Protein AF-0000000084585503 (afdb_homodimer)

Nearest PDB structures (foldseek):
  5wk0-assembly1_A-2  TM=8.336E-01  e=7.615E-06  Staphylococcus sp. HMSC055H04
  3cex-assembly1_A  TM=7.153E-01  e=1.889E-04  Enterococcus faecalis V583
  8fx9-assembly1_A-2  TM=7.129E-01  e=3.672E-04  Mycobacterium tuberculosis
  8f5v-assembly1_B  TM=7.335E-01  e=1.466E-03  Mycobacterium tuberculosis
  2qnl-assembly1_A-2  TM=7.647E-01  e=9.629E-03  Cytophaga hutchinsonii ATCC 33406

Sequence (312 aa):
MEKRQEILFSQMRTYRMELLQLAKSFTEEEADIIPQGFRNNLRWNLGHVFLDQYLWIQALTKEEAPIPNGFKNWFSYGTTPTDFTANTPAFTHLLSLLQAQPGQIFERYADHIDKEYPAIDMGMETIEQVLIRTIFHEGMHLQAILDIKKALSRKIMEKRQEILFSQMRTYRMELLQLAKSFTEEEADIIPQGFRNNLRWNLGHVFLDQYLWIQALTKEEAPIPNGFKNWFSYGTTPTDFTANTPAFTHLLSLLQAQPGQIFERYADHIDKEYPAIDMGMETIEQVLIRTIFHEGMHLQAILDIKKALSRKI

Secondary structure (DSSP, 8-state):
---HHHHHHHHHHHHHHHHHHHHTTS-TTGGG---TT-S--HHHHHHHHHHHHHHHHHHHH-PPP-PPTTHHHHHSTT--GGG--TTSPPHHHHHHHHHHHHHHHHHHHGGGTT------GGG--SHHHHHHHHHHHHHHHHHHHHHHHHHHHHT-/---HHHHHHHHHHHHHHHHHHHHTTS-TTGGG---TT-S--HHHHHHHHHHHHHHHHHHHH-PPP-PPTTHHHHHSTT--GGG--TTSPPHHHHHHHHHHHHHHHHHHHGGGTT------GGG--SHHHHHHHHHHHHHHHHHHHHHHHHHHHHT-

pLDDT: mean 95.67, std 7.48, range [41.56, 98.94]

Radius of gyration: 19.6 Å; Cα contacts (8 Å, |Δi|>4): 362; chains: 2; bounding box: 55×56×45 Å

Organism: NCBI:txid361277

Structure (mmCIF, N/CA/C/O backbone):
data_AF-0000000084585503-model_v1
#
loop_
_entity.id
_entity.type
_entity.pdbx_description
1 polymer 'DinB-like domain-containing protein'
#
loop_
_atom_site.group_PDB
_atom_site.id
_atom_site.type_symbol
_atom_site.label_atom_id
_atom_site.label_alt_id
_atom_site.label_comp_id
_atom_site.label_asym_id
_atom_site.label_entity_id
_atom_site.label_seq_id
_atom_site.pdbx_PDB_ins_code
_atom_site.Cartn_x
_atom_site.Cartn_y
_atom_site.Cartn_z
_atom_site.occupancy
_atom_site.B_iso_or_equiv
_atom_site.auth_seq_id
_atom_site.auth_comp_id
_atom_site.auth_asym_id
_atom_site.auth_atom_id
_atom_site.pdbx_PDB_model_num
ATOM 1 N N . MET A 1 1 ? -0.146 -16.562 -23.094 1 52.91 1 MET A N 1
ATOM 2 C CA . MET A 1 1 ? -0.626 -16.188 -21.766 1 52.91 1 MET A CA 1
ATOM 3 C C . MET A 1 1 ? 0.54 -15.938 -20.812 1 52.91 1 MET A C 1
ATOM 5 O O . MET A 1 1 ? 1.479 -16.734 -20.766 1 52.91 1 MET A O 1
ATOM 9 N N . GLU A 1 2 ? 0.565 -14.688 -20.281 1 66.5 2 GLU A N 1
ATOM 10 C CA . GLU A 1 2 ? 1.678 -14.414 -19.375 1 66.5 2 GLU A CA 1
ATOM 11 C C . GLU A 1 2 ? 1.666 -15.367 -18.188 1 66.5 2 GLU A C 1
ATOM 13 O O . GLU A 1 2 ? 0.6 -15.727 -17.688 1 66.5 2 GLU A O 1
ATOM 18 N N . LYS A 1 3 ? 2.885 -15.773 -17.969 1 79.94 3 LYS A N 1
ATOM 19 C CA . LYS A 1 3 ? 3.047 -16.625 -16.797 1 79.94 3 LYS A CA 1
ATOM 20 C C . LYS A 1 3 ? 2.764 -15.859 -15.508 1 79.94 3 LYS A C 1
ATOM 22 O O . LYS A 1 3 ? 2.891 -14.633 -15.469 1 79.94 3 LYS A O 1
ATOM 27 N N . ARG A 1 4 ? 2.211 -16.516 -14.609 1 79.56 4 ARG A N 1
ATOM 28 C CA . ARG A 1 4 ? 1.816 -15.961 -13.32 1 79.56 4 ARG A CA 1
ATOM 29 C C . ARG A 1 4 ? 2.889 -15.023 -12.781 1 79.56 4 ARG A C 1
ATOM 31 O O . ARG A 1 4 ? 2.578 -13.93 -12.297 1 79.56 4 ARG A O 1
ATOM 38 N N . GLN A 1 5 ? 4.16 -15.469 -12.883 1 85.88 5 GLN A N 1
ATOM 39 C CA . GLN A 1 5 ? 5.25 -14.633 -12.383 1 85.88 5 GLN A CA 1
ATOM 40 C C . GLN A 1 5 ? 5.383 -13.352 -13.195 1 85.88 5 GLN A C 1
ATOM 42 O O . GLN A 1 5 ? 5.68 -12.289 -12.648 1 85.88 5 GLN A O 1
ATOM 47 N N . GLU A 1 6 ? 5.105 -13.414 -14.43 1 92.5 6 GLU A N 1
ATOM 48 C CA . GLU A 1 6 ? 5.188 -12.234 -15.281 1 92.5 6 GLU A CA 1
ATOM 49 C C . GLU A 1 6 ? 4.105 -11.219 -14.914 1 92.5 6 GLU A C 1
ATOM 51 O O . GLU A 1 6 ? 4.34 -10.008 -14.953 1 92.5 6 GLU A O 1
ATOM 56 N N . ILE A 1 7 ? 2.988 -11.758 -14.539 1 93.06 7 ILE A N 1
ATOM 57 C CA . ILE A 1 7 ? 1.862 -10.898 -14.18 1 93.06 7 ILE A CA 1
ATOM 58 C C . ILE A 1 7 ? 2.18 -10.141 -12.898 1 93.06 7 ILE A C 1
ATOM 60 O O . ILE A 1 7 ? 2.018 -8.922 -12.836 1 93.06 7 ILE A O 1
ATOM 64 N N . LEU A 1 8 ? 2.67 -10.812 -11.891 1 95.62 8 LEU A N 1
ATOM 65 C CA . LEU A 1 8 ? 3.021 -10.172 -10.625 1 95.62 8 LEU A CA 1
ATOM 66 C C . LEU A 1 8 ? 4.121 -9.133 -10.828 1 95.62 8 LEU A C 1
ATOM 68 O O . LEU A 1 8 ? 4.043 -8.031 -10.289 1 95.62 8 LEU A O 1
ATOM 72 N N . PHE A 1 9 ? 5.07 -9.5 -11.625 1 96.88 9 PHE A N 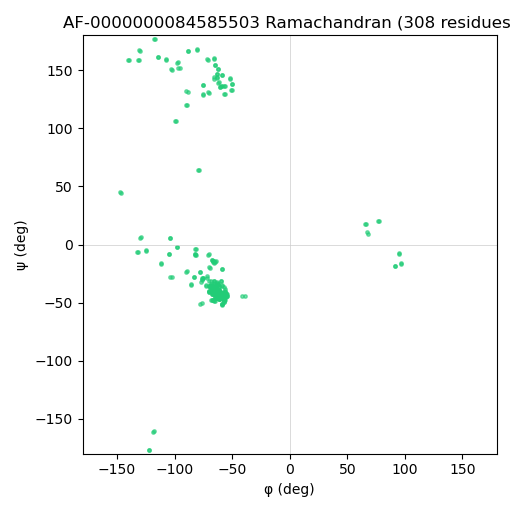1
ATOM 73 C CA . PHE A 1 9 ? 6.18 -8.586 -11.836 1 96.88 9 PHE A CA 1
ATOM 74 C C . PHE A 1 9 ? 5.734 -7.375 -12.648 1 96.88 9 PHE A C 1
ATOM 76 O O . PHE A 1 9 ? 6.215 -6.262 -12.438 1 96.88 9 PHE A O 1
ATOM 83 N N . SER A 1 10 ? 4.855 -7.617 -13.57 1 96.62 10 SER A N 1
ATOM 84 C CA . SER A 1 10 ? 4.285 -6.496 -14.32 1 96.62 10 SER A CA 1
ATOM 85 C C . SER A 1 10 ? 3.549 -5.535 -13.391 1 96.62 10 SER A C 1
ATOM 87 O O . SER A 1 10 ? 3.662 -4.316 -13.531 1 96.62 10 SER A O 1
ATOM 89 N N . GLN A 1 11 ? 2.809 -6.016 -12.469 1 97.69 11 GLN A N 1
ATOM 90 C CA . GLN A 1 11 ? 2.121 -5.176 -11.492 1 97.69 11 GLN A CA 1
ATOM 91 C C . GLN A 1 11 ? 3.115 -4.426 -10.609 1 97.69 11 GLN A C 1
ATOM 93 O O . GLN A 1 11 ? 2.969 -3.223 -10.383 1 97.69 11 GLN A O 1
ATOM 98 N N . MET A 1 12 ? 4.117 -5.156 -10.117 1 98 12 MET A N 1
ATOM 99 C CA . MET A 1 12 ? 5.16 -4.543 -9.305 1 98 12 MET A CA 1
ATOM 100 C C . MET A 1 12 ? 5.812 -3.377 -10.047 1 98 12 MET A C 1
ATOM 102 O O . MET A 1 12 ? 6.035 -2.314 -9.461 1 98 12 MET A O 1
ATOM 106 N N . ARG A 1 13 ? 6.074 -3.617 -11.312 1 97.94 13 ARG A N 1
ATOM 107 C CA . ARG A 1 13 ? 6.68 -2.57 -12.133 1 97.94 13 ARG A CA 1
ATOM 108 C C . ARG A 1 13 ? 5.738 -1.38 -12.281 1 97.94 13 ARG A C 1
ATOM 110 O O . ARG A 1 13 ? 6.176 -0.228 -12.242 1 97.94 13 ARG A O 1
ATOM 117 N N . THR A 1 14 ? 4.484 -1.649 -12.484 1 98.19 14 THR A N 1
ATOM 118 C CA . THR A 1 14 ? 3.49 -0.594 -12.641 1 98.19 14 THR A CA 1
ATOM 119 C C . THR A 1 14 ? 3.428 0.277 -11.383 1 98.19 14 THR A C 1
ATOM 121 O O . THR A 1 14 ? 3.428 1.507 -11.477 1 98.19 14 THR A O 1
ATOM 124 N N . TYR A 1 15 ? 3.395 -0.339 -10.203 1 98.56 15 TYR A N 1
ATOM 125 C CA . TYR A 1 15 ? 3.314 0.415 -8.961 1 98.56 15 TYR A CA 1
ATOM 126 C C . TYR A 1 15 ? 4.609 1.18 -8.703 1 98.56 15 TYR A C 1
ATOM 128 O O . TYR A 1 15 ? 4.582 2.307 -8.203 1 98.56 15 TYR A O 1
ATOM 136 N N . ARG A 1 16 ? 5.75 0.55 -9.078 1 98.88 16 ARG A N 1
ATOM 137 C CA . ARG A 1 16 ? 7.031 1.241 -8.984 1 98.88 16 ARG A CA 1
ATOM 138 C C . ARG A 1 16 ? 7.055 2.479 -9.875 1 98.88 16 ARG A C 1
ATOM 140 O O . ARG A 1 16 ? 7.562 3.529 -9.477 1 98.88 16 ARG A O 1
ATOM 147 N N . MET A 1 17 ? 6.496 2.381 -11.023 1 98.44 17 MET A N 1
ATOM 148 C CA . MET A 1 17 ? 6.473 3.506 -11.953 1 98.44 17 MET A CA 1
ATOM 149 C C . MET A 1 17 ? 5.598 4.633 -11.422 1 98.44 17 MET A C 1
ATOM 151 O O . MET A 1 17 ? 5.891 5.809 -11.641 1 98.44 17 MET A O 1
ATOM 155 N N . GLU A 1 18 ? 4.508 4.27 -10.742 1 98.38 18 GLU A N 1
ATOM 156 C CA . GLU A 1 18 ? 3.691 5.301 -10.102 1 98.38 18 GLU A CA 1
ATOM 157 C C . GLU A 1 18 ? 4.504 6.098 -9.094 1 98.38 18 GLU A C 1
ATOM 159 O O . GLU A 1 18 ? 4.426 7.328 -9.055 1 98.38 18 GLU A O 1
ATOM 164 N N . LEU A 1 19 ? 5.258 5.395 -8.305 1 98.75 19 LEU A N 1
ATOM 165 C CA . LEU A 1 19 ? 6.133 6.023 -7.32 1 98.75 19 LEU A CA 1
ATOM 166 C C . LEU A 1 19 ? 7.172 6.91 -8.008 1 98.75 19 LEU A C 1
ATOM 168 O O . LEU A 1 19 ? 7.383 8.055 -7.598 1 98.75 19 LEU A O 1
ATOM 172 N N . LEU A 1 20 ? 7.742 6.379 -9.062 1 98.81 20 LEU A N 1
ATOM 173 C CA . LEU A 1 20 ? 8.812 7.082 -9.766 1 98.81 20 LEU A CA 1
ATOM 174 C C . LEU A 1 20 ? 8.273 8.32 -10.469 1 98.81 20 LEU A C 1
ATOM 176 O O . LEU A 1 20 ? 8.93 9.367 -10.484 1 98.81 20 LEU A O 1
ATOM 180 N N . GLN A 1 21 ? 7.113 8.227 -11.039 1 98.38 21 GLN A N 1
ATOM 181 C CA . GLN A 1 21 ? 6.504 9.367 -11.711 1 98.38 21 GLN A CA 1
ATOM 182 C C . GLN A 1 21 ? 6.242 10.508 -10.727 1 98.38 21 GLN A C 1
ATOM 184 O O . GLN A 1 21 ? 6.516 11.672 -11.031 1 98.38 21 GLN A O 1
ATOM 189 N N . LEU A 1 22 ? 5.762 10.156 -9.594 1 98.44 22 LEU A N 1
ATOM 190 C CA . LEU A 1 22 ? 5.57 11.172 -8.562 1 98.44 22 LEU A CA 1
ATOM 191 C C . LEU A 1 22 ? 6.906 11.773 -8.141 1 98.44 22 LEU A C 1
ATOM 193 O O . LEU A 1 22 ? 7.031 13 -8.039 1 98.44 22 LEU A O 1
ATOM 197 N N . ALA A 1 23 ? 7.875 10.969 -7.918 1 98.25 23 ALA A N 1
ATOM 198 C CA . ALA A 1 23 ? 9.18 11.406 -7.414 1 98.25 23 ALA A CA 1
ATOM 199 C C . ALA A 1 23 ? 9.867 12.336 -8.414 1 98.25 23 ALA A C 1
ATOM 201 O O . ALA A 1 23 ? 10.586 13.25 -8.016 1 98.25 23 ALA A O 1
ATOM 202 N N . LYS A 1 24 ? 9.633 12.117 -9.664 1 97.31 24 LYS A N 1
ATOM 203 C CA . LYS A 1 24 ? 10.297 12.875 -10.719 1 97.31 24 LYS A CA 1
ATOM 204 C C . LYS A 1 24 ? 9.852 14.336 -10.711 1 97.31 24 LYS A C 1
ATOM 206 O O . LYS A 1 24 ?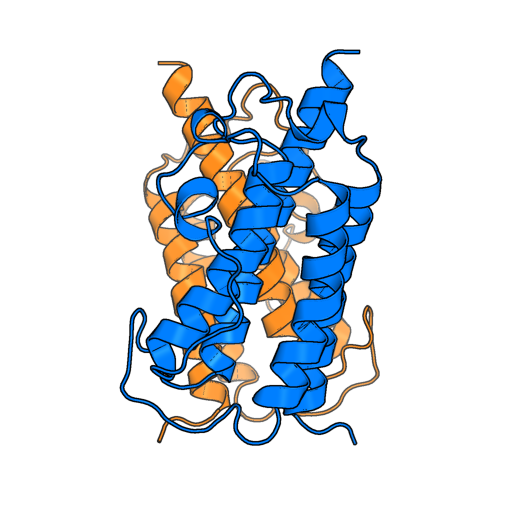 10.484 15.188 -11.336 1 97.31 24 LYS A O 1
ATOM 211 N N . SER A 1 25 ? 8.82 14.641 -10.016 1 95.88 25 SER A N 1
ATOM 212 C CA . SER A 1 25 ? 8.328 16.016 -9.938 1 95.88 25 SER A CA 1
ATOM 213 C C . SER A 1 25 ? 9.109 16.828 -8.914 1 95.88 25 SER A C 1
ATOM 215 O O . SER A 1 25 ? 8.898 18.031 -8.789 1 95.88 25 SER A O 1
ATOM 217 N N . PHE A 1 26 ? 10 16.234 -8.219 1 97.12 26 PHE A N 1
ATOM 218 C CA . PHE A 1 26 ? 10.797 16.891 -7.188 1 97.12 26 PHE A CA 1
ATOM 219 C C . PHE A 1 26 ? 12.195 17.203 -7.699 1 97.12 26 PHE A C 1
ATOM 221 O O . PHE A 1 26 ? 12.734 16.484 -8.539 1 97.12 26 PHE A O 1
ATOM 228 N N . THR A 1 27 ? 12.789 18.297 -7.156 1 96.69 27 THR A N 1
ATOM 229 C CA . THR A 1 27 ? 14.203 18.578 -7.379 1 96.69 27 THR A CA 1
ATOM 230 C C . THR A 1 27 ? 15.062 17.891 -6.32 1 96.69 27 THR A C 1
ATOM 232 O O . THR A 1 27 ? 14.547 17.406 -5.312 1 96.69 27 THR A O 1
ATOM 235 N N . GLU A 1 28 ? 16.344 17.859 -6.605 1 96.5 28 GLU A N 1
ATOM 236 C CA . GLU A 1 28 ? 17.297 17.328 -5.637 1 96.5 28 GLU A CA 1
ATOM 237 C C . GLU A 1 28 ? 17.188 18.047 -4.297 1 96.5 28 GLU A C 1
ATOM 239 O O . GLU A 1 28 ? 17.25 17.422 -3.238 1 96.5 28 GLU A O 1
ATOM 244 N N . GLU A 1 29 ? 17.047 19.359 -4.316 1 96.25 29 GLU A N 1
ATOM 245 C CA . GLU A 1 29 ? 16.938 20.172 -3.105 1 96.25 29 GLU A CA 1
ATOM 246 C C . GLU A 1 29 ? 15.656 19.875 -2.348 1 96.25 29 GLU A C 1
ATOM 248 O O . GLU A 1 29 ? 15.656 19.766 -1.121 1 96.25 29 GLU A O 1
ATOM 253 N N . GLU A 1 30 ? 14.562 19.703 -3.025 1 96.88 30 GLU A N 1
ATOM 254 C CA . GLU A 1 30 ? 13.273 19.422 -2.406 1 96.88 30 GLU A CA 1
ATOM 255 C C . GLU A 1 30 ? 13.289 18.047 -1.719 1 96.88 30 GLU A C 1
ATOM 257 O O . GLU A 1 30 ? 12.633 17.859 -0.694 1 96.88 30 GLU A O 1
ATOM 262 N N . ALA A 1 31 ? 14.07 17.172 -2.289 1 97 31 ALA A N 1
ATOM 263 C CA . ALA A 1 31 ? 14.125 15.797 -1.787 1 97 31 ALA A CA 1
ATOM 264 C C . ALA A 1 31 ? 14.695 15.75 -0.371 1 97 31 ALA A C 1
ATOM 266 O O . ALA A 1 31 ? 14.484 14.773 0.359 1 97 31 ALA A O 1
ATOM 267 N N . ASP A 1 32 ? 15.312 16.812 0.072 1 96.62 32 ASP A N 1
ATOM 268 C CA . ASP A 1 32 ? 15.992 16.812 1.366 1 96.62 32 ASP A CA 1
ATOM 269 C C . ASP A 1 32 ? 15.18 17.578 2.408 1 96.62 32 ASP A C 1
ATOM 271 O O . ASP A 1 32 ? 15.516 17.578 3.594 1 96.62 32 ASP A O 1
ATOM 275 N N . ILE A 1 33 ? 14.125 18.25 1.98 1 97.06 33 ILE A N 1
ATOM 276 C CA . ILE A 1 33 ? 13.312 19.031 2.902 1 97.06 33 ILE A CA 1
ATOM 277 C C . ILE A 1 33 ? 12.438 18.094 3.734 1 97.06 33 ILE A C 1
ATOM 279 O O . ILE A 1 33 ? 11.797 17.188 3.195 1 97.06 33 ILE A O 1
ATOM 283 N N . ILE A 1 34 ? 12.469 18.266 5.008 1 97.31 34 ILE A N 1
ATOM 284 C CA . ILE A 1 34 ? 11.508 17.625 5.906 1 97.31 34 ILE A CA 1
ATOM 285 C C . ILE A 1 34 ? 10.406 18.609 6.277 1 97.31 34 ILE A C 1
ATOM 287 O O . ILE A 1 34 ? 10.633 19.531 7.059 1 97.31 34 ILE A O 1
ATOM 291 N N . PRO A 1 35 ? 9.258 18.422 5.719 1 94.62 35 PRO A N 1
ATOM 292 C CA . PRO A 1 35 ? 8.211 19.391 6.051 1 94.62 35 PRO A CA 1
ATOM 293 C C . PRO A 1 35 ? 7.805 19.328 7.523 1 94.62 35 PRO A C 1
ATOM 295 O O . PRO A 1 35 ? 8.062 18.328 8.195 1 94.62 35 PRO A O 1
ATOM 298 N N . GLN A 1 36 ? 7.184 20.406 7.977 1 90.5 36 GLN A N 1
ATOM 299 C CA . GLN A 1 36 ? 6.656 20.438 9.336 1 90.5 36 GLN A CA 1
ATOM 300 C C . GLN A 1 36 ? 5.676 19.281 9.562 1 90.5 36 GLN A C 1
ATOM 302 O O . GLN A 1 36 ? 4.832 19 8.711 1 90.5 36 GLN A O 1
ATOM 307 N N . GLY A 1 37 ? 5.879 18.531 10.656 1 88.75 37 GLY A N 1
ATOM 308 C CA . GLY A 1 37 ? 4.984 17.438 11.008 1 88.75 37 GLY A CA 1
ATOM 309 C C . GLY A 1 37 ? 5.461 16.078 10.5 1 88.75 37 GLY A C 1
ATOM 310 O O . GLY A 1 37 ? 4.859 15.055 10.797 1 88.75 37 GLY A O 1
ATOM 311 N N . PHE A 1 38 ? 6.48 16.172 9.711 1 94 38 PHE A N 1
ATOM 312 C CA . PHE A 1 38 ? 7.035 14.938 9.164 1 94 38 PHE A CA 1
ATOM 313 C C . PHE A 1 38 ? 8.367 14.609 9.828 1 94 38 PHE A C 1
ATOM 315 O O . PHE A 1 38 ? 9.0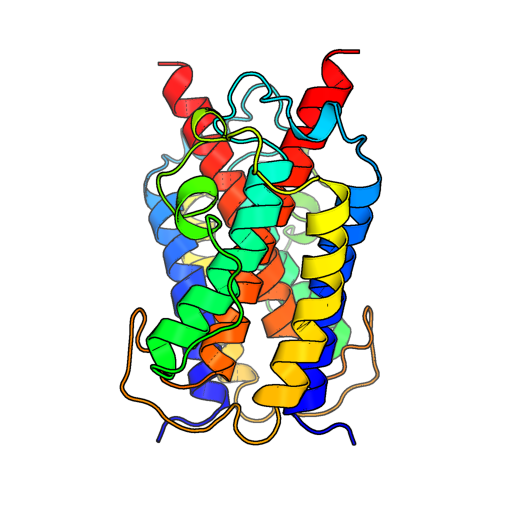31 15.492 10.383 1 94 38 PHE A O 1
ATOM 322 N N . ARG A 1 39 ? 8.703 13.328 9.711 1 94 39 ARG A N 1
ATOM 323 C CA . ARG A 1 39 ? 9.953 12.891 10.312 1 94 39 ARG A CA 1
ATOM 324 C C . ARG A 1 39 ? 10.969 12.492 9.242 1 94 39 ARG A C 1
ATOM 326 O O . ARG A 1 39 ? 12.148 12.289 9.547 1 94 39 ARG A O 1
ATOM 333 N N . ASN A 1 40 ? 10.461 12.289 8.047 1 96.88 40 ASN A N 1
ATOM 334 C CA . ASN A 1 40 ? 11.32 11.883 6.945 1 96.88 40 ASN A CA 1
ATOM 335 C C . ASN A 1 40 ? 11.086 12.742 5.703 1 96.88 40 ASN A C 1
ATOM 337 O O . ASN A 1 40 ? 10.242 13.641 5.715 1 96.88 40 ASN A O 1
ATOM 341 N N . ASN A 1 41 ? 11.961 12.633 4.762 1 98.06 41 ASN A N 1
ATOM 342 C CA . ASN A 1 41 ? 11.875 13.352 3.496 1 98.06 41 ASN A CA 1
ATOM 343 C C . ASN A 1 41 ? 11.766 12.398 2.311 1 98.06 41 ASN A C 1
ATOM 345 O O . ASN A 1 41 ? 11.648 11.188 2.494 1 98.06 41 ASN A O 1
ATOM 349 N N . LEU A 1 42 ? 11.625 12.953 1.156 1 98.19 42 LEU A N 1
ATOM 350 C CA . LEU A 1 42 ? 11.445 12.18 -0.063 1 98.19 42 LEU A CA 1
ATOM 351 C C . LEU A 1 42 ? 12.609 11.211 -0.262 1 98.19 42 LEU A C 1
ATOM 353 O O . LEU A 1 42 ? 12.398 10.039 -0.596 1 98.19 42 LEU A O 1
ATOM 357 N N . ARG A 1 43 ? 13.82 11.648 -0.1 1 98.44 43 ARG A N 1
ATOM 358 C CA . ARG A 1 43 ? 15.008 10.828 -0.295 1 98.44 43 ARG A CA 1
ATOM 359 C C . ARG A 1 43 ? 14.977 9.594 0.605 1 98.44 43 ARG A C 1
ATOM 361 O O . ARG A 1 43 ? 15.266 8.484 0.156 1 98.44 43 ARG A O 1
ATOM 368 N N . TRP A 1 44 ? 14.672 9.781 1.85 1 98.75 44 TRP A N 1
ATOM 369 C CA . TRP A 1 44 ? 14.602 8.672 2.795 1 98.75 44 TRP A CA 1
ATOM 370 C C . TRP A 1 44 ? 13.531 7.672 2.383 1 98.75 44 TRP A C 1
ATOM 372 O O . TRP A 1 44 ? 13.758 6.457 2.404 1 98.75 44 TRP A O 1
ATOM 382 N N . ASN A 1 45 ? 12.336 8.188 2.029 1 98.69 45 ASN A N 1
ATOM 383 C CA . ASN A 1 45 ? 11.25 7.309 1.629 1 98.69 45 ASN A CA 1
ATOM 384 C C . ASN A 1 45 ? 11.641 6.438 0.439 1 98.69 45 ASN A C 1
ATOM 386 O O . ASN A 1 45 ? 11.359 5.234 0.425 1 98.69 45 ASN A O 1
ATOM 390 N N . LEU A 1 46 ? 12.258 7.008 -0.56 1 98.88 46 LEU A N 1
ATOM 391 C CA . LEU A 1 46 ? 12.68 6.262 -1.742 1 98.88 46 LEU A CA 1
ATOM 392 C C . LEU A 1 46 ? 13.742 5.23 -1.388 1 98.88 46 LEU A C 1
ATOM 394 O O . LEU A 1 46 ? 13.672 4.082 -1.825 1 98.88 46 LEU A O 1
ATOM 398 N N . GLY A 1 47 ? 14.773 5.699 -0.639 1 98.81 47 GLY A N 1
ATOM 399 C CA . GLY A 1 47 ? 15.789 4.762 -0.188 1 98.81 47 GLY A CA 1
ATOM 400 C C . GLY A 1 47 ? 15.227 3.604 0.612 1 98.81 47 GLY A C 1
ATOM 401 O O . GLY A 1 47 ? 15.648 2.459 0.447 1 98.81 47 GLY A O 1
ATOM 402 N N . HIS A 1 48 ? 14.266 3.887 1.465 1 98.94 48 HIS A N 1
ATOM 403 C CA . HIS A 1 48 ? 13.664 2.859 2.307 1 98.94 48 HIS A CA 1
ATOM 404 C C . HIS A 1 48 ? 12.867 1.86 1.475 1 98.94 48 HIS A C 1
ATOM 406 O O . HIS A 1 48 ? 12.906 0.655 1.735 1 98.94 48 HIS A O 1
ATOM 412 N N . VAL A 1 49 ? 12.078 2.322 0.49 1 98.94 49 VAL A N 1
ATOM 413 C CA . VAL A 1 49 ? 11.336 1.423 -0.386 1 98.94 49 VAL A CA 1
ATOM 414 C C . VAL A 1 49 ? 12.297 0.454 -1.069 1 98.94 49 VAL A C 1
ATOM 416 O O . VAL A 1 49 ? 12.047 -0.752 -1.116 1 98.94 49 VAL A O 1
ATOM 419 N N . PHE A 1 50 ? 13.398 1.006 -1.629 1 98.94 50 PHE A N 1
ATOM 420 C CA . PHE A 1 50 ? 14.414 0.188 -2.277 1 98.94 50 PHE A CA 1
ATOM 421 C C . PHE A 1 50 ? 14.992 -0.832 -1.304 1 98.94 50 PHE A C 1
ATOM 423 O O . PHE A 1 50 ? 15.031 -2.027 -1.599 1 98.94 50 PHE A O 1
ATOM 430 N N . LEU A 1 51 ? 15.406 -0.42 -0.19 1 98.94 51 LEU A N 1
ATOM 431 C CA . LEU A 1 51 ? 16.094 -1.245 0.792 1 98.94 51 LEU A CA 1
ATOM 432 C C . LEU A 1 51 ? 15.172 -2.312 1.361 1 98.94 51 LEU A C 1
ATOM 434 O O . LEU A 1 51 ? 15.555 -3.48 1.47 1 98.94 51 LEU A O 1
ATOM 438 N N . ASP A 1 52 ? 13.992 -1.896 1.751 1 98.81 52 ASP A N 1
ATOM 439 C CA . ASP A 1 52 ? 13.031 -2.77 2.422 1 98.81 52 ASP A CA 1
ATOM 440 C C . ASP A 1 52 ? 12.758 -4.02 1.593 1 98.81 52 ASP A C 1
ATOM 442 O O . ASP A 1 52 ? 12.711 -5.129 2.131 1 98.81 52 ASP A O 1
ATOM 446 N N . GLN A 1 53 ? 12.562 -3.852 0.293 1 98.75 53 GLN A N 1
ATOM 447 C CA . GLN A 1 53 ? 12.234 -4.973 -0.58 1 98.75 53 GLN A CA 1
ATOM 448 C C . GLN A 1 53 ? 13.359 -5.996 -0.615 1 98.75 53 GLN A C 1
ATOM 450 O O . GLN A 1 53 ? 13.125 -7.199 -0.483 1 98.75 53 GLN A O 1
ATOM 455 N N . TYR A 1 54 ? 14.562 -5.547 -0.689 1 98.81 54 TYR A N 1
ATOM 456 C CA . TYR A 1 54 ? 15.703 -6.449 -0.715 1 98.81 54 TYR A CA 1
ATOM 457 C C . TYR A 1 54 ? 15.945 -7.07 0.657 1 98.81 54 TYR A C 1
ATOM 459 O O . TYR A 1 54 ? 16.359 -8.227 0.759 1 98.81 54 TYR A O 1
ATOM 467 N N . LEU A 1 55 ? 15.711 -6.32 1.714 1 98.69 55 LEU A N 1
ATOM 468 C CA . LEU A 1 55 ? 15.883 -6.875 3.053 1 98.69 55 LEU A CA 1
ATOM 469 C C . LEU A 1 55 ? 14.938 -8.055 3.279 1 98.69 55 LEU A C 1
ATOM 471 O O . LEU A 1 55 ? 15.336 -9.07 3.85 1 98.69 55 LEU A O 1
ATOM 475 N N . TRP A 1 56 ? 13.75 -7.934 2.852 1 98.69 56 TRP A N 1
ATOM 476 C CA . TRP A 1 56 ? 12.773 -9 3.047 1 98.69 56 TRP A CA 1
ATOM 477 C C . TRP A 1 56 ? 13.102 -10.203 2.176 1 98.69 56 TRP A C 1
ATOM 479 O O . TRP A 1 56 ? 12.938 -11.352 2.598 1 98.69 56 TRP A O 1
ATOM 489 N N . ILE A 1 57 ? 13.539 -9.945 0.935 1 98.56 57 ILE A N 1
ATOM 490 C CA . ILE A 1 57 ? 13.969 -11.047 0.076 1 98.56 57 ILE A CA 1
ATOM 491 C C . ILE A 1 57 ? 15.141 -11.773 0.721 1 98.56 57 ILE A C 1
ATOM 493 O O . ILE A 1 57 ? 15.172 -13.008 0.767 1 98.56 57 ILE A O 1
ATOM 497 N N . GLN A 1 58 ? 16.078 -10.992 1.223 1 98.38 58 GLN A N 1
ATOM 498 C CA . GLN A 1 58 ? 17.25 -11.57 1.884 1 98.38 58 GLN A CA 1
ATOM 499 C C . GLN A 1 58 ? 16.844 -12.352 3.127 1 98.38 58 GLN A C 1
ATOM 501 O O . GLN A 1 58 ? 17.391 -13.43 3.393 1 98.38 58 GLN A O 1
ATOM 506 N N . ALA A 1 59 ? 15.969 -11.789 3.914 1 98.19 59 ALA A N 1
ATOM 507 C CA . ALA A 1 59 ? 15.508 -12.469 5.121 1 98.19 59 ALA A CA 1
ATOM 508 C C . ALA A 1 59 ? 14.898 -13.828 4.789 1 98.19 59 ALA A C 1
ATOM 510 O O . ALA A 1 59 ? 15.078 -14.789 5.535 1 98.19 59 ALA A O 1
ATOM 511 N N . LEU A 1 60 ? 14.227 -13.883 3.707 1 98.56 60 LEU A N 1
ATOM 512 C CA . LEU A 1 60 ? 13.547 -15.109 3.303 1 98.56 60 LEU A CA 1
ATOM 513 C C . LEU A 1 60 ? 14.531 -16.109 2.719 1 98.56 60 LEU A C 1
ATOM 515 O O . LEU A 1 60 ? 14.562 -17.281 3.133 1 98.56 60 LEU A O 1
ATOM 519 N N . THR A 1 61 ? 15.352 -15.766 1.786 1 98.06 61 THR A N 1
ATOM 520 C CA . THR A 1 61 ? 16.141 -16.672 0.957 1 98.06 61 THR A CA 1
ATOM 521 C C . THR A 1 61 ? 17.5 -16.969 1.608 1 98.06 61 THR A C 1
ATOM 523 O O . THR A 1 61 ? 18.172 -17.922 1.233 1 98.06 61 THR A O 1
ATOM 526 N N . LYS A 1 62 ? 17.938 -16.078 2.482 1 97.88 62 LYS A N 1
ATOM 527 C CA . LYS A 1 62 ? 19.266 -16.109 3.109 1 97.88 62 LYS A CA 1
ATOM 528 C C . LYS A 1 62 ? 20.359 -15.891 2.08 1 97.88 62 LYS A C 1
ATOM 530 O O . LYS A 1 62 ? 21.531 -16.203 2.34 1 97.88 62 LYS A O 1
ATOM 535 N N . GLU A 1 63 ? 19.953 -15.375 0.959 1 96.88 63 GLU A N 1
ATOM 536 C CA . GLU A 1 63 ? 20.906 -15 -0.073 1 96.88 63 GLU A CA 1
ATOM 537 C C . GLU A 1 63 ? 21.266 -13.516 0.014 1 96.88 63 GLU A C 1
ATOM 539 O O . GLU A 1 63 ? 20.438 -12.703 0.439 1 96.88 63 GLU A O 1
ATOM 544 N N . GLU A 1 64 ? 22.453 -13.25 -0.432 1 96.62 64 GLU A N 1
ATOM 545 C CA . GLU A 1 64 ? 22.844 -11.844 -0.474 1 96.62 64 GLU A CA 1
ATOM 546 C C . GLU A 1 64 ? 22.094 -11.086 -1.564 1 96.62 64 GLU A C 1
ATOM 548 O O . GLU A 1 64 ? 22 -11.555 -2.703 1 96.62 64 GLU A O 1
ATOM 553 N N . ALA A 1 65 ? 21.531 -9.961 -1.227 1 96.38 65 ALA A N 1
ATOM 554 C CA . ALA A 1 65 ? 20.922 -9.047 -2.186 1 96.38 65 ALA A CA 1
ATOM 555 C C . ALA A 1 65 ? 21.875 -7.922 -2.561 1 96.38 65 ALA A C 1
ATOM 557 O O . ALA A 1 65 ? 22.844 -7.66 -1.844 1 96.38 65 ALA A O 1
ATOM 558 N N . PRO A 1 66 ? 21.672 -7.344 -3.713 1 97.5 66 PRO A N 1
ATOM 559 C CA . PRO A 1 66 ? 22.578 -6.27 -4.145 1 97.5 66 PRO A CA 1
ATOM 560 C C . PRO A 1 66 ? 22.266 -4.938 -3.467 1 97.5 66 PRO A C 1
ATOM 562 O O . PRO A 1 66 ? 21.953 -3.953 -4.145 1 97.5 66 PRO A O 1
ATOM 565 N N . ILE A 1 67 ? 22.422 -4.871 -2.191 1 98.25 67 ILE A N 1
ATOM 566 C CA . ILE A 1 67 ? 22.234 -3.662 -1.396 1 98.25 67 ILE A CA 1
ATOM 567 C C . ILE A 1 67 ? 23.547 -2.893 -1.31 1 98.25 67 ILE A C 1
ATOM 569 O O . ILE A 1 67 ? 24.547 -3.406 -0.793 1 98.25 67 ILE A O 1
ATOM 573 N N . PRO A 1 68 ? 23.547 -1.677 -1.793 1 97.94 68 PRO A N 1
ATOM 574 C CA . PRO A 1 68 ? 24.781 -0.907 -1.731 1 97.94 68 PRO A CA 1
ATOM 575 C C . PRO A 1 68 ? 25.219 -0.605 -0.3 1 97.94 68 PRO A C 1
ATOM 577 O O . PRO A 1 68 ? 24.391 -0.495 0.596 1 97.94 68 PRO A O 1
ATOM 580 N N . ASN A 1 69 ? 26.531 -0.408 -0.159 1 96.88 69 ASN A N 1
ATOM 581 C CA . ASN A 1 69 ? 27.078 -0.053 1.144 1 96.88 69 ASN A CA 1
ATOM 582 C C . ASN A 1 69 ? 26.438 1.216 1.697 1 96.88 69 ASN A C 1
ATOM 584 O O . ASN A 1 69 ? 26.234 2.184 0.963 1 96.88 69 ASN A O 1
ATOM 588 N N . GLY A 1 70 ? 26.109 1.165 3.014 1 97.81 70 GLY A N 1
ATOM 589 C CA . GLY A 1 70 ? 25.594 2.34 3.699 1 97.81 70 GLY A CA 1
ATOM 590 C C . GLY A 1 70 ? 24.078 2.432 3.676 1 97.81 70 GLY A C 1
ATOM 591 O O . GLY A 1 70 ? 23.484 3.133 4.492 1 97.81 70 GLY A O 1
ATOM 592 N N . PHE A 1 71 ? 23.406 1.733 2.791 1 98.62 71 PHE A N 1
ATOM 593 C CA . PHE A 1 71 ? 21.969 1.856 2.641 1 98.62 71 PHE A CA 1
ATOM 594 C C . PHE A 1 71 ? 21.25 1.477 3.932 1 98.62 71 PHE A C 1
ATOM 596 O O . PHE A 1 71 ? 20.266 2.121 4.32 1 98.62 71 PHE A O 1
ATOM 603 N N . LYS A 1 72 ? 21.719 0.446 4.562 1 98.19 72 LYS A N 1
ATOM 604 C CA . LYS A 1 72 ? 21.109 0.029 5.82 1 98.19 72 LYS A CA 1
ATOM 605 C C . LYS A 1 72 ? 21.25 1.115 6.883 1 98.19 72 LYS A C 1
ATOM 607 O O . LYS A 1 72 ? 20.328 1.316 7.691 1 98.19 72 LYS A O 1
ATOM 612 N N . ASN A 1 73 ? 22.312 1.854 6.887 1 98.06 73 ASN A N 1
ATOM 613 C CA . ASN A 1 73 ? 22.562 2.92 7.855 1 98.06 73 ASN A CA 1
ATOM 614 C C . ASN A 1 73 ? 21.656 4.121 7.598 1 98.06 73 ASN A C 1
ATOM 616 O O . ASN A 1 73 ? 21.266 4.82 8.539 1 98.06 73 ASN A O 1
ATOM 620 N N . TRP A 1 74 ? 21.266 4.316 6.371 1 98.38 74 TRP A N 1
ATOM 621 C CA . TRP A 1 74 ? 20.578 5.555 6.012 1 98.38 74 TRP A CA 1
ATOM 622 C C . TRP A 1 74 ? 19.078 5.332 5.891 1 98.38 74 TRP A C 1
ATOM 624 O O . TRP A 1 74 ? 18.281 6.25 6.121 1 98.38 74 TRP A O 1
ATOM 634 N N . PHE A 1 75 ? 18.656 4.07 5.539 1 98.62 75 PHE A N 1
ATOM 635 C CA . PHE A 1 75 ? 17.281 3.947 5.066 1 98.62 75 PHE A CA 1
ATOM 636 C C . PHE A 1 75 ? 16.562 2.832 5.805 1 98.62 75 PHE A C 1
ATOM 638 O O . PHE A 1 75 ? 15.43 2.484 5.461 1 98.62 75 PHE A O 1
ATOM 645 N N . SER A 1 76 ? 17.156 2.191 6.824 1 98.44 76 SER A N 1
ATOM 646 C CA . SER A 1 76 ? 16.484 1.154 7.594 1 98.44 76 SER A CA 1
ATOM 647 C C . SER A 1 76 ? 15.398 1.748 8.484 1 98.44 76 SER A C 1
ATOM 649 O O . SER A 1 76 ? 15.406 2.945 8.773 1 98.44 76 SER A O 1
ATOM 651 N N . TYR A 1 77 ? 14.477 0.796 8.836 1 96.44 77 TYR A N 1
ATOM 652 C CA . TYR A 1 77 ? 13.516 1.192 9.859 1 96.44 77 TYR A CA 1
ATOM 653 C C . TYR A 1 77 ? 14.219 1.788 11.07 1 96.44 77 TYR A C 1
ATOM 655 O O . TYR A 1 77 ? 15.242 1.268 11.523 1 96.44 77 TYR A O 1
ATOM 663 N N . GLY A 1 78 ? 13.758 2.91 11.562 1 96.12 78 GLY A N 1
ATOM 664 C CA . GLY A 1 78 ? 14.328 3.553 12.734 1 96.12 78 GLY A CA 1
ATOM 665 C C . GLY A 1 78 ? 15.328 4.645 12.383 1 96.12 78 GLY A C 1
ATOM 666 O O . GLY A 1 78 ? 15.703 5.441 13.242 1 96.12 78 GLY A O 1
ATOM 667 N N . THR A 1 79 ? 15.812 4.707 11.188 1 97.88 79 THR A N 1
ATOM 668 C CA . THR A 1 79 ? 16.719 5.766 10.758 1 97.88 79 THR A CA 1
ATOM 669 C C . THR A 1 79 ? 15.945 7.027 10.398 1 97.88 79 THR A C 1
ATOM 671 O O . THR A 1 79 ? 14.711 7.008 10.344 1 97.88 79 THR A O 1
ATOM 674 N N . THR A 1 80 ? 16.688 8.117 10.25 1 96.88 80 THR A N 1
ATOM 675 C CA . THR A 1 80 ? 16.156 9.43 9.891 1 96.88 80 THR A CA 1
ATOM 676 C C . THR A 1 80 ? 17.078 10.141 8.906 1 96.88 80 THR A C 1
ATOM 678 O O . THR A 1 80 ? 18.25 9.781 8.773 1 96.88 80 THR A O 1
ATOM 681 N N . PRO A 1 81 ? 16.469 11.102 8.203 1 97.38 81 PRO A N 1
ATOM 682 C CA . PRO A 1 81 ? 17.328 11.836 7.258 1 97.38 81 PRO A CA 1
ATOM 683 C C . PRO A 1 81 ? 18.5 12.523 7.941 1 97.38 81 PRO A C 1
ATOM 685 O O . PRO A 1 81 ? 19.484 12.875 7.281 1 97.38 81 PRO A O 1
ATOM 688 N N . THR A 1 82 ? 18.422 12.758 9.211 1 94.56 82 THR A N 1
ATOM 689 C CA . THR A 1 82 ? 19.547 13.352 9.93 1 94.56 82 THR A CA 1
ATOM 690 C C . THR A 1 82 ? 20.734 12.398 9.953 1 94.56 82 THR A C 1
ATOM 692 O O . THR A 1 82 ? 21.859 12.805 10.273 1 94.56 82 THR A O 1
ATOM 695 N N . ASP A 1 83 ? 20.578 11.164 9.633 1 95.06 83 ASP A N 1
ATOM 696 C CA . ASP A 1 83 ? 21.641 10.148 9.578 1 95.06 83 ASP A CA 1
ATOM 697 C C . ASP A 1 83 ? 22.406 10.227 8.266 1 95.06 83 ASP A C 1
ATOM 699 O O . ASP A 1 83 ? 23.406 9.523 8.078 1 95.06 83 ASP A O 1
ATOM 703 N N . PHE A 1 84 ? 21.891 11.039 7.379 1 95.69 84 PHE A N 1
ATOM 704 C CA . PHE A 1 84 ? 22.516 11.117 6.066 1 95.69 84 PHE A CA 1
ATOM 705 C C . PHE A 1 84 ? 23.938 11.648 6.188 1 95.69 84 PHE A C 1
ATOM 707 O O . PHE A 1 84 ? 24.234 12.453 7.078 1 95.69 84 PHE A O 1
ATOM 714 N N . THR A 1 85 ? 24.797 11.188 5.336 1 96.31 85 THR A N 1
ATOM 715 C CA . THR A 1 85 ? 26.172 11.648 5.215 1 96.31 85 THR A CA 1
ATOM 716 C C . THR A 1 85 ? 26.453 12.156 3.803 1 96.31 85 THR A C 1
ATOM 718 O O . THR A 1 85 ? 25.562 12.125 2.941 1 96.31 85 THR A O 1
ATOM 721 N N . ALA A 1 86 ? 27.672 12.539 3.566 1 93.19 86 ALA A N 1
ATOM 722 C CA . ALA A 1 86 ? 28.078 13.008 2.246 1 93.19 86 ALA A CA 1
ATOM 723 C C . ALA A 1 86 ? 28.016 11.883 1.219 1 93.19 86 ALA A C 1
ATOM 725 O O . ALA A 1 86 ? 27.953 12.141 0.013 1 93.19 86 ALA A O 1
ATOM 726 N N . ASN A 1 87 ? 27.938 10.664 1.679 1 95.25 87 ASN A N 1
ATOM 727 C CA . ASN A 1 87 ? 27.953 9.508 0.794 1 95.25 87 ASN A CA 1
ATOM 728 C C . ASN A 1 87 ? 26.547 8.992 0.505 1 95.25 87 ASN A C 1
ATOM 730 O O . ASN A 1 87 ? 26.375 8.039 -0.252 1 95.25 87 ASN A O 1
ATOM 734 N N . THR A 1 88 ? 25.594 9.641 1.123 1 97.31 88 THR A N 1
ATOM 735 C CA . THR A 1 88 ? 24.234 9.25 0.819 1 97.31 88 THR A CA 1
ATOM 736 C C . THR A 1 88 ? 23.922 9.438 -0.664 1 97.31 88 THR A C 1
ATOM 738 O O . THR A 1 88 ? 24.281 10.461 -1.248 1 97.31 88 THR A O 1
ATOM 741 N N . PRO A 1 89 ? 23.266 8.453 -1.275 1 97.44 89 PRO A N 1
ATOM 742 C CA . PRO A 1 89 ? 23.047 8.547 -2.721 1 97.44 89 PRO A CA 1
ATOM 743 C C . PRO A 1 89 ? 22.266 9.789 -3.117 1 97.44 89 PRO A C 1
ATOM 745 O O . PRO A 1 89 ? 21.344 10.195 -2.402 1 97.44 89 PRO A O 1
ATOM 748 N N . ALA A 1 90 ? 22.656 10.273 -4.305 1 96.94 90 ALA A N 1
ATOM 749 C CA . ALA A 1 90 ? 21.859 11.352 -4.898 1 96.94 90 ALA A CA 1
ATOM 750 C C . ALA A 1 90 ? 20.438 10.891 -5.184 1 96.94 90 ALA A C 1
ATOM 752 O O . ALA A 1 90 ? 20.188 9.703 -5.422 1 96.94 90 ALA A O 1
ATOM 753 N N . PHE A 1 91 ? 19.578 11.93 -5.121 1 96.75 91 PHE A N 1
ATOM 754 C CA . PHE A 1 91 ? 18.156 11.688 -5.387 1 96.75 91 PHE A CA 1
ATOM 755 C C . PHE A 1 91 ? 17.969 11.008 -6.738 1 96.75 91 PHE A C 1
ATOM 757 O O . PHE A 1 91 ? 17.266 10.016 -6.844 1 96.75 91 PHE A O 1
ATOM 764 N N . THR A 1 92 ? 18.656 11.414 -7.73 1 96.56 92 THR A N 1
ATOM 765 C CA . THR A 1 92 ? 18.547 10.883 -9.086 1 96.56 92 THR A CA 1
ATOM 766 C C . THR A 1 92 ? 19.094 9.461 -9.148 1 96.56 92 THR A C 1
ATOM 768 O O . THR A 1 92 ? 18.578 8.633 -9.906 1 96.56 92 THR A O 1
ATOM 771 N N . HIS A 1 93 ? 20.109 9.211 -8.406 1 97.88 93 HIS A N 1
ATOM 772 C CA . HIS A 1 93 ? 20.656 7.859 -8.359 1 97.88 93 HIS A CA 1
ATOM 773 C C . HIS A 1 93 ? 19.641 6.887 -7.758 1 97.88 93 HIS A C 1
ATOM 775 O O . HIS A 1 93 ? 19.5 5.762 -8.242 1 97.88 93 HIS A O 1
ATOM 781 N N . LEU A 1 94 ? 18.953 7.289 -6.703 1 98.62 94 LEU A N 1
ATOM 782 C CA . LEU A 1 94 ? 17.922 6.449 -6.102 1 98.62 94 LEU A CA 1
ATOM 783 C C . LEU A 1 94 ? 16.812 6.145 -7.105 1 98.62 94 LEU A C 1
ATOM 785 O O . LEU A 1 94 ? 16.297 5.023 -7.148 1 98.62 94 LEU A O 1
ATOM 789 N N . LEU A 1 95 ? 16.438 7.16 -7.906 1 98.62 95 LEU A N 1
ATOM 790 C CA . LEU A 1 95 ? 15.422 6.93 -8.93 1 98.62 95 LEU A CA 1
ATOM 791 C C . LEU A 1 95 ? 15.867 5.832 -9.898 1 98.62 95 LEU A C 1
ATOM 793 O O . LEU A 1 95 ? 15.07 4.965 -10.258 1 98.62 95 LEU A O 1
ATOM 797 N N . SER A 1 96 ? 17.109 5.852 -10.273 1 98.56 96 SER A N 1
ATOM 798 C CA . SER A 1 96 ? 17.641 4.859 -11.203 1 98.56 96 SER A CA 1
ATOM 799 C C . SER A 1 96 ? 17.656 3.469 -10.578 1 98.56 96 SER A C 1
ATOM 801 O O . SER A 1 96 ? 17.344 2.48 -11.242 1 98.56 96 SER A O 1
ATOM 803 N N . LEU A 1 97 ? 18.047 3.377 -9.344 1 98.75 97 LEU A N 1
ATOM 804 C CA . LEU A 1 97 ? 18.047 2.1 -8.641 1 98.75 97 LEU A CA 1
ATOM 805 C C . LEU A 1 97 ? 16.641 1.526 -8.539 1 98.75 97 LEU A C 1
ATOM 807 O O . LEU A 1 97 ? 16.438 0.339 -8.797 1 98.75 97 LEU A O 1
ATOM 811 N N . LEU A 1 98 ? 15.719 2.383 -8.164 1 98.88 98 LEU A N 1
ATOM 812 C CA . LEU A 1 98 ? 14.328 1.963 -8.008 1 98.88 98 LEU A CA 1
ATOM 813 C C . LEU A 1 98 ? 13.734 1.531 -9.344 1 98.88 98 LEU A C 1
ATOM 815 O O . LEU A 1 98 ? 12.938 0.59 -9.398 1 98.88 98 LEU A O 1
ATOM 819 N N . GLN A 1 99 ? 14.086 2.211 -10.391 1 98.75 99 GLN A N 1
ATOM 820 C CA . GLN A 1 99 ? 13.602 1.861 -11.727 1 98.75 99 GLN A CA 1
ATOM 821 C C . GLN A 1 99 ? 14.117 0.49 -12.156 1 98.75 99 GLN A C 1
ATOM 823 O O . GLN A 1 99 ? 13.398 -0.276 -12.797 1 98.75 99 GLN A O 1
ATOM 828 N N . ALA A 1 100 ? 15.305 0.117 -11.828 1 98.62 100 ALA A N 1
ATOM 829 C CA . ALA A 1 100 ? 15.961 -1.109 -12.281 1 98.62 100 ALA A CA 1
ATOM 830 C C . ALA A 1 100 ? 15.547 -2.299 -11.414 1 98.62 100 ALA A C 1
ATOM 832 O O . ALA A 1 100 ? 15.547 -3.441 -11.883 1 98.62 100 ALA A O 1
ATOM 833 N N . GLN A 1 101 ? 15.211 -2.08 -10.203 1 98.75 101 GLN A N 1
ATOM 834 C CA . GLN A 1 101 ? 15.102 -3.115 -9.18 1 98.75 101 GLN A CA 1
ATOM 835 C C . GLN A 1 101 ? 14.047 -4.148 -9.555 1 98.75 101 GLN A C 1
ATOM 837 O O . GLN A 1 101 ? 14.281 -5.355 -9.445 1 98.75 101 GLN A O 1
ATOM 842 N N . PRO A 1 102 ? 12.781 -3.742 -10.031 1 98.44 102 PRO A N 1
ATOM 843 C CA . PRO A 1 102 ? 11.805 -4.773 -10.383 1 98.44 102 PRO A CA 1
ATOM 844 C C . PRO A 1 102 ? 12.328 -5.738 -11.445 1 98.44 102 PRO A C 1
ATOM 846 O O . PRO A 1 102 ? 12.109 -6.949 -11.352 1 98.44 102 PRO A O 1
ATOM 849 N N . GLY A 1 103 ? 13.023 -5.238 -12.445 1 98.06 103 GLY A N 1
ATOM 850 C CA . GLY A 1 103 ? 13.617 -6.094 -13.461 1 98.06 103 GLY A CA 1
ATOM 851 C C . GLY A 1 103 ? 14.688 -7.02 -12.906 1 98.06 103 GLY A C 1
ATOM 852 O O . GLY A 1 103 ? 14.766 -8.188 -13.297 1 98.06 103 GLY A O 1
ATOM 853 N N . GLN A 1 104 ? 15.5 -6.527 -12.039 1 98.44 104 GLN A N 1
ATOM 854 C CA . GLN A 1 104 ? 16.562 -7.32 -11.422 1 98.44 104 GLN A CA 1
ATOM 855 C C . GLN A 1 104 ? 15.977 -8.445 -10.562 1 98.44 104 GLN A C 1
ATOM 857 O O . GLN A 1 104 ? 16.484 -9.57 -10.586 1 98.44 104 GLN A O 1
ATOM 862 N N . ILE A 1 105 ? 14.953 -8.117 -9.812 1 98.25 105 ILE A N 1
ATOM 863 C CA . ILE A 1 105 ? 14.289 -9.117 -8.992 1 98.25 105 ILE A CA 1
ATOM 864 C C . ILE A 1 105 ? 13.633 -10.164 -9.883 1 98.25 105 ILE A C 1
ATOM 866 O O . ILE A 1 105 ? 13.695 -11.367 -9.602 1 98.25 105 ILE A O 1
ATOM 870 N N . PHE A 1 106 ? 13.031 -9.734 -10.953 1 97.75 106 PHE A N 1
ATOM 871 C CA . PHE A 1 106 ? 12.422 -10.641 -11.914 1 97.75 106 PHE A CA 1
ATOM 872 C C . PHE A 1 106 ? 13.461 -11.609 -12.469 1 97.75 106 PHE A C 1
ATOM 874 O O . PHE A 1 106 ? 13.242 -12.828 -12.484 1 97.75 106 PHE A O 1
ATOM 881 N N . GLU A 1 107 ? 14.562 -11.125 -12.953 1 97.38 107 GLU A N 1
ATOM 882 C CA . GLU A 1 107 ? 15.609 -11.938 -13.562 1 97.38 107 GLU A CA 1
ATOM 883 C C . GLU A 1 107 ? 16.141 -12.984 -12.578 1 97.38 107 GLU A C 1
ATOM 885 O O . GLU A 1 107 ? 16.438 -14.109 -12.969 1 97.38 107 GLU A O 1
ATOM 890 N N . ARG A 1 108 ? 16.188 -12.633 -11.375 1 96.88 108 ARG A N 1
ATOM 891 C CA . ARG A 1 108 ? 16.812 -13.5 -10.383 1 96.88 108 ARG A CA 1
ATOM 892 C C . ARG A 1 108 ? 15.82 -14.531 -9.852 1 96.88 108 ARG A C 1
ATOM 894 O O . ARG A 1 108 ? 16.203 -15.664 -9.555 1 96.88 108 ARG A O 1
ATOM 901 N N . TYR A 1 109 ? 14.555 -14.117 -9.75 1 95.94 109 TYR A N 1
ATOM 902 C CA . TYR A 1 109 ? 13.703 -14.953 -8.906 1 95.94 109 TYR A CA 1
ATOM 903 C C . TYR A 1 109 ? 12.469 -15.414 -9.672 1 95.94 109 TYR A C 1
ATOM 905 O O . TYR A 1 109 ? 11.695 -16.234 -9.172 1 95.94 109 TYR A O 1
ATOM 913 N N . ALA A 1 110 ? 12.219 -15 -10.867 1 94.81 110 ALA A N 1
ATOM 914 C CA . ALA A 1 110 ? 10.961 -15.234 -11.586 1 94.81 110 ALA A CA 1
ATOM 915 C C . ALA A 1 110 ? 10.695 -16.734 -11.742 1 94.81 110 ALA A C 1
ATOM 917 O O . ALA A 1 110 ? 9.547 -17.172 -11.68 1 94.81 110 ALA A O 1
ATOM 918 N N . ASP A 1 111 ? 11.711 -17.578 -11.859 1 94.12 111 ASP A N 1
ATOM 919 C CA . ASP A 1 111 ? 11.539 -18.984 -12.172 1 94.12 111 ASP A CA 1
ATOM 920 C C . ASP A 1 111 ? 11.195 -19.797 -10.922 1 94.12 111 ASP A C 1
ATOM 922 O O . ASP A 1 111 ? 10.812 -20.969 -11.016 1 94.12 111 ASP A O 1
ATOM 926 N N . HIS A 1 112 ? 11.297 -19.125 -9.719 1 94.38 112 HIS A N 1
ATOM 927 C CA . HIS A 1 112 ? 11 -19.859 -8.492 1 94.38 112 HIS A CA 1
ATOM 928 C C . HIS A 1 112 ? 10.367 -18.953 -7.441 1 94.38 112 HIS A C 1
ATOM 930 O O . HIS A 1 112 ? 10.734 -19.016 -6.266 1 94.38 112 HIS A O 1
ATOM 936 N N . ILE A 1 113 ? 9.438 -18.156 -7.898 1 94.25 113 ILE A N 1
ATOM 937 C CA . ILE A 1 113 ? 8.828 -17.188 -6.988 1 94.25 113 ILE A CA 1
ATOM 938 C C . ILE A 1 113 ? 7.973 -17.922 -5.961 1 94.25 113 ILE A C 1
ATOM 940 O O . ILE A 1 113 ? 7.684 -17.391 -4.887 1 94.25 113 ILE A O 1
ATOM 944 N N . ASP A 1 114 ? 7.574 -19.219 -6.309 1 93.25 114 ASP A N 1
ATOM 945 C CA . ASP A 1 114 ? 6.691 -19.984 -5.426 1 93.25 114 ASP A CA 1
ATOM 946 C C . ASP A 1 114 ? 7.469 -21.047 -4.652 1 93.25 114 ASP A C 1
ATOM 948 O O . ASP A 1 114 ? 6.875 -21.859 -3.945 1 93.25 114 ASP A O 1
ATOM 952 N N . LYS A 1 115 ? 8.789 -20.984 -4.832 1 95.56 115 LYS A N 1
ATOM 953 C CA . LYS A 1 115 ? 9.609 -21.891 -4.031 1 95.56 115 LYS A CA 1
ATOM 954 C C . LYS A 1 115 ? 9.445 -21.609 -2.541 1 95.56 115 LYS A C 1
ATOM 956 O O . LYS A 1 115 ? 9.414 -20.453 -2.119 1 95.56 115 LYS A O 1
ATOM 961 N N . GLU A 1 116 ? 9.383 -22.734 -1.777 1 96.81 116 GLU A N 1
ATOM 962 C CA . GLU A 1 116 ? 9.164 -22.578 -0.343 1 96.81 116 GLU A CA 1
ATOM 963 C C . GLU A 1 116 ? 10.484 -22.453 0.408 1 96.81 116 GLU A C 1
ATOM 965 O O . GLU A 1 116 ? 11.445 -23.141 0.1 1 96.81 116 GLU A O 1
ATOM 970 N N . TYR A 1 117 ? 10.547 -21.5 1.234 1 97.75 117 TYR A N 1
ATOM 971 C CA . TYR A 1 117 ? 11.617 -21.281 2.199 1 97.75 117 TYR A CA 1
ATOM 972 C C . TYR A 1 117 ? 11.102 -21.438 3.627 1 97.75 117 TYR A C 1
ATOM 974 O O . TYR A 1 117 ? 9.891 -21.516 3.852 1 97.75 117 TYR A O 1
ATOM 982 N N . PRO A 1 118 ? 12.031 -21.656 4.586 1 97.62 118 PRO A N 1
ATOM 983 C CA . PRO A 1 118 ? 11.562 -21.531 5.969 1 97.62 118 PRO A CA 1
ATOM 984 C C . PRO A 1 118 ? 10.805 -20.234 6.23 1 97.62 118 PRO A C 1
ATOM 986 O O . PRO A 1 118 ? 11.211 -19.172 5.762 1 97.62 118 PRO A O 1
ATOM 989 N N . ALA A 1 119 ? 9.75 -20.344 6.953 1 97.5 119 ALA A N 1
ATOM 990 C CA . ALA A 1 119 ? 8.852 -19.203 7.172 1 97.5 119 ALA A CA 1
ATOM 991 C C . ALA A 1 119 ? 9.562 -18.078 7.914 1 97.5 119 ALA A C 1
ATOM 993 O O . ALA A 1 119 ? 10.336 -18.328 8.836 1 97.5 119 ALA A O 1
ATOM 994 N N . ILE A 1 120 ? 9.258 -16.875 7.586 1 97.31 120 ILE A N 1
ATOM 995 C CA . ILE A 1 120 ? 9.695 -15.672 8.297 1 97.31 120 ILE A CA 1
ATOM 996 C C . ILE A 1 120 ? 8.484 -14.906 8.82 1 97.31 120 ILE A C 1
ATOM 998 O O . ILE A 1 120 ? 7.402 -15.477 8.977 1 97.31 120 ILE A O 1
ATOM 1002 N N . ASP A 1 121 ? 8.625 -13.664 9.141 1 94.25 121 ASP A N 1
ATOM 1003 C CA . ASP A 1 121 ? 7.566 -12.828 9.711 1 94.25 121 ASP A CA 1
ATOM 1004 C C . ASP A 1 121 ? 6.297 -12.906 8.859 1 94.25 121 ASP A C 1
ATOM 1006 O O . ASP A 1 121 ? 6.371 -12.992 7.633 1 94.25 121 ASP A O 1
ATOM 1010 N N . MET A 1 122 ? 5.16 -12.891 9.594 1 93.62 122 MET A N 1
ATOM 1011 C CA . MET A 1 122 ? 3.836 -12.906 8.984 1 93.62 122 MET A CA 1
ATOM 1012 C C . MET A 1 122 ? 3.578 -14.234 8.281 1 93.62 122 MET A C 1
ATOM 1014 O O . MET A 1 122 ? 2.672 -14.336 7.453 1 93.62 122 MET A O 1
ATOM 1018 N N . GLY A 1 123 ? 4.484 -15.203 8.539 1 95.44 123 GLY A N 1
ATOM 1019 C CA . GLY A 1 123 ? 4.309 -16.531 7.984 1 95.44 123 GLY A CA 1
ATOM 1020 C C . GLY A 1 123 ? 4.66 -16.625 6.512 1 95.44 123 GLY A C 1
ATOM 1021 O O . GLY A 1 123 ? 4.199 -17.531 5.812 1 95.44 123 GLY A O 1
ATOM 1022 N N . MET A 1 124 ? 5.414 -15.727 5.984 1 97.69 124 MET A N 1
ATOM 1023 C CA . MET A 1 124 ? 5.781 -15.734 4.57 1 97.69 124 MET A CA 1
ATOM 1024 C C . MET A 1 124 ? 6.836 -16.797 4.285 1 97.69 124 MET A C 1
ATOM 1026 O O . MET A 1 124 ? 7.816 -16.906 5.023 1 97.69 124 MET A O 1
ATOM 1030 N N . GLU A 1 125 ? 6.602 -17.484 3.176 1 98.06 125 GLU A N 1
ATOM 1031 C CA . GLU A 1 125 ? 7.492 -18.609 2.883 1 98.06 125 GLU A CA 1
ATOM 1032 C C . GLU A 1 125 ? 7.98 -18.562 1.438 1 98.06 125 GLU A C 1
ATOM 1034 O O . GLU A 1 125 ? 8.75 -19.422 1.009 1 98.06 125 GLU A O 1
ATOM 1039 N N . THR A 1 126 ? 7.445 -17.641 0.659 1 97.5 126 THR A N 1
ATOM 1040 C CA . THR A 1 126 ? 7.828 -17.594 -0.748 1 97.5 126 THR A CA 1
ATOM 1041 C C . THR A 1 126 ? 8.195 -16.156 -1.153 1 97.5 126 THR A C 1
ATOM 1043 O O . THR A 1 126 ? 7.773 -15.203 -0.505 1 97.5 126 THR A O 1
ATOM 1046 N N . ILE A 1 127 ? 8.938 -16.062 -2.215 1 97.62 127 ILE A N 1
ATOM 1047 C CA . ILE A 1 127 ? 9.289 -14.75 -2.768 1 97.62 127 ILE A CA 1
ATOM 1048 C C . ILE A 1 127 ? 8.023 -14.008 -3.193 1 97.62 127 ILE A C 1
ATOM 1050 O O . ILE A 1 127 ? 7.93 -12.797 -3.029 1 97.62 127 ILE A O 1
ATOM 1054 N N . GLU A 1 128 ? 7.059 -14.727 -3.709 1 97.19 128 GLU A N 1
ATOM 1055 C CA . GLU A 1 128 ? 5.789 -14.125 -4.105 1 97.19 128 GLU A CA 1
ATOM 1056 C C . GLU A 1 128 ? 5.129 -13.406 -2.93 1 97.19 128 GLU A C 1
ATOM 1058 O O . GLU A 1 128 ? 4.676 -12.273 -3.064 1 97.19 128 GLU A O 1
ATOM 1063 N N . GLN A 1 129 ? 5.086 -14.086 -1.824 1 97.94 129 GLN A N 1
ATOM 1064 C CA . GLN A 1 129 ? 4.488 -13.484 -0.636 1 97.94 129 GLN A CA 1
ATOM 1065 C C . GLN A 1 129 ? 5.246 -12.234 -0.209 1 97.94 129 GLN A C 1
ATOM 1067 O O . GLN A 1 129 ? 4.641 -11.227 0.163 1 97.94 129 GLN A O 1
ATOM 1072 N N . VAL A 1 130 ? 6.52 -12.273 -0.298 1 98.5 130 VAL A N 1
ATOM 1073 C CA . VAL A 1 130 ? 7.359 -11.141 0.073 1 98.5 130 VAL A CA 1
ATOM 1074 C C . VAL A 1 130 ? 7.098 -9.969 -0.875 1 98.5 130 VAL A C 1
ATOM 1076 O O . VAL A 1 130 ? 7.004 -8.82 -0.442 1 98.5 130 VAL A O 1
ATOM 1079 N N . LEU A 1 131 ? 7 -10.297 -2.145 1 98.44 131 LEU A N 1
ATOM 1080 C CA . LEU A 1 131 ? 6.773 -9.234 -3.121 1 98.44 131 LEU A CA 1
ATOM 1081 C C . LEU A 1 131 ? 5.414 -8.578 -2.902 1 98.44 131 LEU A C 1
ATOM 1083 O O . LEU A 1 131 ? 5.285 -7.359 -3.018 1 98.44 131 LEU A O 1
ATOM 1087 N N . ILE A 1 132 ? 4.402 -9.32 -2.541 1 98.5 132 ILE A N 1
ATOM 1088 C CA . ILE A 1 132 ? 3.084 -8.75 -2.266 1 98.5 132 ILE A CA 1
ATOM 1089 C C . ILE A 1 132 ? 3.146 -7.891 -1.006 1 98.5 132 ILE A C 1
ATOM 1091 O O . ILE A 1 132 ? 2.572 -6.801 -0.965 1 98.5 132 ILE A O 1
ATOM 1095 N N . ARG A 1 133 ? 3.883 -8.312 -0.007 1 98.69 133 ARG A N 1
ATOM 1096 C CA . ARG A 1 133 ? 4.074 -7.523 1.205 1 98.69 133 ARG A CA 1
ATOM 1097 C C . ARG A 1 133 ? 4.758 -6.195 0.891 1 98.69 133 ARG A C 1
ATOM 1099 O O . ARG A 1 133 ? 4.363 -5.152 1.417 1 98.69 133 ARG A O 1
ATOM 1106 N N . THR A 1 134 ? 5.723 -6.289 0.046 1 98.75 134 THR A N 1
ATOM 1107 C CA . THR A 1 134 ? 6.484 -5.074 -0.237 1 98.75 134 THR A CA 1
ATOM 1108 C C . THR A 1 134 ? 5.715 -4.164 -1.187 1 98.75 134 THR A C 1
ATOM 1110 O O . THR A 1 134 ? 5.918 -2.947 -1.191 1 98.75 134 THR A O 1
ATOM 1113 N N . ILE A 1 135 ? 4.801 -4.727 -1.971 1 98.75 135 ILE A N 1
ATOM 1114 C CA . ILE A 1 135 ? 3.873 -3.926 -2.76 1 98.75 135 ILE A CA 1
ATOM 1115 C C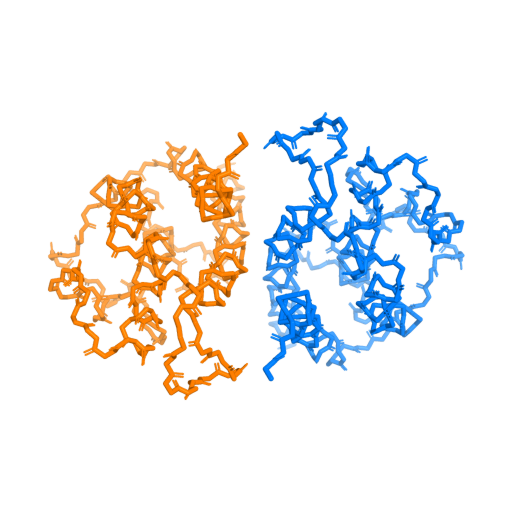 . ILE A 1 135 ? 2.957 -3.133 -1.83 1 98.75 135 ILE A C 1
ATOM 1117 O O . ILE A 1 135 ? 2.752 -1.933 -2.027 1 98.75 135 ILE A O 1
ATOM 1121 N N . PHE A 1 136 ? 2.441 -3.783 -0.808 1 98.94 136 PHE A N 1
ATOM 1122 C CA . PHE A 1 136 ? 1.646 -3.125 0.222 1 98.94 136 PHE A CA 1
ATOM 1123 C C . PHE A 1 136 ? 2.436 -1.996 0.875 1 98.94 136 PHE A C 1
ATOM 1125 O O . PHE A 1 136 ? 1.947 -0.869 0.975 1 98.94 136 PHE A O 1
ATOM 1132 N N . HIS A 1 137 ? 3.613 -2.258 1.28 1 98.88 137 HIS A N 1
ATOM 1133 C CA . HIS A 1 137 ? 4.5 -1.311 1.947 1 98.88 137 HIS A CA 1
ATOM 1134 C C . HIS A 1 137 ? 4.844 -0.141 1.032 1 98.88 137 HIS A C 1
ATOM 1136 O O . HIS A 1 137 ? 4.934 1.002 1.486 1 98.88 137 HIS A O 1
ATOM 1142 N N . GLU A 1 138 ? 5.078 -0.444 -0.236 1 98.88 138 GLU A N 1
ATOM 1143 C CA . GLU A 1 138 ? 5.359 0.614 -1.202 1 98.88 138 GLU A CA 1
ATOM 1144 C C . GLU A 1 138 ? 4.172 1.559 -1.347 1 98.88 138 GLU A C 1
ATOM 1146 O O . GLU A 1 138 ? 4.348 2.764 -1.541 1 98.88 138 GLU A O 1
ATOM 1151 N N . GLY A 1 139 ? 2.928 1.022 -1.251 1 98.88 139 GLY A N 1
ATOM 1152 C CA . GLY A 1 139 ? 1.754 1.88 -1.206 1 98.88 139 GLY A CA 1
ATOM 1153 C C . GLY A 1 139 ? 1.785 2.875 -0.062 1 98.88 139 GLY A C 1
ATOM 1154 O O . GLY A 1 139 ? 1.474 4.055 -0.249 1 98.88 139 GLY A O 1
ATOM 1155 N N . MET A 1 140 ? 2.172 2.418 1.074 1 98.88 140 MET A N 1
ATOM 1156 C CA . MET A 1 140 ? 2.295 3.299 2.23 1 98.88 140 MET A CA 1
ATOM 1157 C C . MET A 1 140 ? 3.258 4.445 1.941 1 98.88 140 MET A C 1
ATOM 1159 O O . MET A 1 140 ? 2.945 5.609 2.213 1 98.88 140 MET A O 1
ATOM 1163 N N . HIS A 1 141 ? 4.379 4.105 1.372 1 98.88 141 HIS A N 1
ATOM 1164 C CA . HIS A 1 141 ? 5.402 5.121 1.16 1 98.88 141 HIS A CA 1
ATOM 1165 C C . H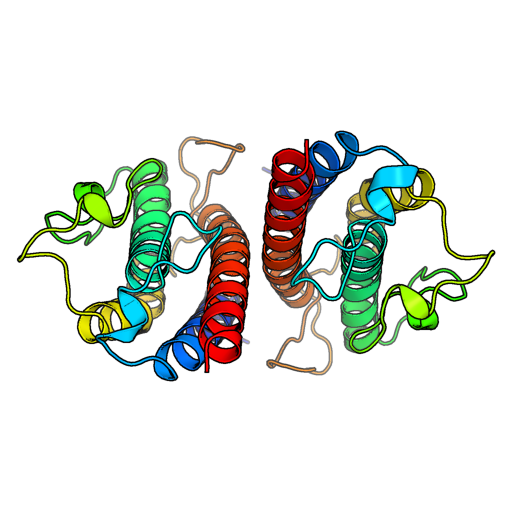IS A 1 141 ? 5.039 6.035 -0.007 1 98.88 141 HIS A C 1
ATOM 1167 O O . HIS A 1 141 ? 5.402 7.215 -0.015 1 98.88 141 HIS A O 1
ATOM 1173 N N . LEU A 1 142 ? 4.277 5.508 -0.98 1 98.88 142 LEU A N 1
ATOM 1174 C CA . LEU A 1 142 ? 3.736 6.398 -2 1 98.88 142 LEU A CA 1
ATOM 1175 C C . LEU A 1 142 ? 2.85 7.469 -1.37 1 98.88 142 LEU A C 1
ATOM 1177 O O . LEU A 1 142 ? 2.959 8.648 -1.71 1 98.88 142 LEU A O 1
ATOM 1181 N N . GLN A 1 143 ? 2.002 7.039 -0.453 1 98.62 143 GLN A N 1
ATOM 1182 C CA . GLN A 1 143 ? 1.135 8 0.219 1 98.62 143 GLN A CA 1
ATOM 1183 C C . GLN A 1 143 ? 1.95 9.008 1.028 1 98.62 143 GLN A C 1
ATOM 1185 O O . GLN A 1 143 ? 1.644 10.203 1.035 1 98.62 143 GLN A O 1
ATOM 1190 N N . ALA A 1 144 ? 2.955 8.547 1.714 1 98.06 144 ALA A N 1
ATOM 1191 C CA . ALA A 1 144 ? 3.824 9.445 2.477 1 98.06 144 ALA A CA 1
ATOM 1192 C C . ALA A 1 144 ? 4.441 10.508 1.573 1 98.06 144 ALA A C 1
ATOM 1194 O O . ALA A 1 144 ? 4.504 11.68 1.941 1 98.06 144 ALA A O 1
ATOM 1195 N N . ILE A 1 145 ? 4.848 10.102 0.424 1 98.31 145 ILE A N 1
ATOM 1196 C CA . ILE A 1 145 ? 5.48 11.023 -0.512 1 98.31 145 ILE A CA 1
ATOM 1197 C C . ILE A 1 145 ? 4.441 12 -1.055 1 98.31 145 ILE A C 1
ATOM 1199 O O . ILE A 1 145 ? 4.727 13.188 -1.22 1 98.31 145 ILE A O 1
ATOM 1203 N N . LEU A 1 146 ? 3.262 11.523 -1.358 1 97.81 146 LEU A N 1
ATOM 1204 C CA . LEU A 1 146 ? 2.172 12.398 -1.769 1 97.81 146 LEU A CA 1
ATOM 1205 C C . LEU A 1 146 ? 1.912 13.477 -0.715 1 97.81 146 LEU A C 1
ATOM 1207 O O . LEU A 1 146 ? 1.726 14.648 -1.049 1 97.81 146 LEU A O 1
ATOM 1211 N N . ASP A 1 147 ? 1.916 13.102 0.509 1 96.56 147 ASP A N 1
ATOM 1212 C CA . ASP A 1 147 ? 1.671 14.031 1.607 1 96.56 147 ASP A CA 1
ATOM 1213 C C . ASP A 1 147 ? 2.807 15.039 1.733 1 96.56 147 ASP A C 1
ATOM 1215 O O . ASP A 1 147 ? 2.566 16.219 2.002 1 96.56 147 ASP A O 1
ATOM 1219 N N . ILE A 1 148 ? 3.992 14.586 1.573 1 96.69 148 ILE A N 1
ATOM 1220 C CA . ILE A 1 148 ? 5.145 15.477 1.601 1 96.69 148 ILE A CA 1
ATOM 1221 C C . ILE A 1 148 ? 5.035 16.5 0.468 1 96.69 148 ILE A C 1
ATOM 1223 O O . ILE A 1 148 ? 5.258 17.688 0.675 1 96.69 148 ILE A O 1
ATOM 1227 N N . LYS A 1 149 ? 4.719 16 -0.706 1 96.69 149 LYS A N 1
ATOM 1228 C CA . LYS A 1 149 ? 4.551 16.891 -1.853 1 96.69 149 LYS A CA 1
ATOM 1229 C C . LYS A 1 149 ? 3.523 17.984 -1.56 1 96.69 149 LYS A C 1
ATOM 1231 O O . LYS A 1 149 ? 3.758 19.156 -1.846 1 96.69 149 LYS A O 1
ATOM 1236 N N . LYS A 1 150 ? 2.455 17.562 -0.986 1 94.94 150 LYS A N 1
ATOM 1237 C CA . LYS A 1 150 ? 1.396 18.5 -0.633 1 94.94 150 LYS A CA 1
ATOM 1238 C C . LYS A 1 150 ? 1.893 19.547 0.375 1 94.94 150 LYS A C 1
ATOM 1240 O O . LYS A 1 150 ? 1.591 20.734 0.251 1 94.94 150 LYS A O 1
ATOM 1245 N N . ALA A 1 151 ? 2.613 19.109 1.332 1 94 151 ALA A N 1
ATOM 1246 C CA . ALA A 1 151 ? 3.129 19.984 2.375 1 94 151 ALA A CA 1
ATOM 1247 C C . ALA A 1 151 ? 4.113 21 1.799 1 94 151 ALA A C 1
ATOM 1249 O O . ALA A 1 151 ? 4.172 22.141 2.252 1 94 151 ALA A O 1
ATOM 1250 N N . LEU A 1 152 ? 4.852 20.578 0.855 1 93.81 152 LEU A N 1
ATOM 1251 C CA . LEU A 1 152 ? 5.855 21.453 0.254 1 93.81 152 LEU A CA 1
ATOM 1252 C C . LEU A 1 152 ? 5.203 22.469 -0.679 1 93.81 152 LEU A C 1
ATOM 1254 O O . LEU A 1 152 ? 5.742 23.562 -0.894 1 93.81 152 LEU A O 1
ATOM 1258 N N . SER A 1 153 ? 4.113 22.141 -1.274 1 88.31 153 SER A N 1
ATOM 1259 C CA . SER A 1 153 ? 3.402 23.047 -2.18 1 88.31 153 SER A CA 1
ATOM 1260 C C . SER A 1 153 ? 2.643 24.125 -1.408 1 88.31 153 SER A C 1
ATOM 1262 O O . SER A 1 153 ? 2.35 25.188 -1.949 1 88.31 153 SER A O 1
ATOM 1264 N N . ARG A 1 154 ? 2.174 23.875 -0.228 1 73.81 154 ARG A N 1
ATOM 1265 C CA . ARG A 1 154 ? 1.46 24.828 0.605 1 73.81 154 ARG A CA 1
ATOM 1266 C C . ARG A 1 154 ? 2.4 25.922 1.116 1 73.81 154 ARG A C 1
ATOM 1268 O O . ARG A 1 154 ? 1.96 27.016 1.458 1 73.81 154 ARG A O 1
ATOM 1275 N N . LYS A 1 155 ? 3.617 25.703 1.35 1 60.19 155 LYS A N 1
ATOM 1276 C CA . LYS A 1 155 ? 4.582 26.688 1.831 1 60.19 155 LYS A CA 1
ATOM 1277 C C . LYS A 1 155 ? 4.922 27.703 0.743 1 60.19 155 LYS A C 1
ATOM 1279 O O . LYS A 1 155 ? 5.617 28.688 1.002 1 60.19 155 LYS A O 1
ATOM 1284 N N . ILE A 1 156 ? 4.488 27.5 -0.544 1 41.56 156 ILE A N 1
ATOM 1285 C CA . ILE A 1 156 ? 4.645 28.625 -1.465 1 41.56 156 ILE A CA 1
ATOM 1286 C C . ILE A 1 156 ? 3.359 29.438 -1.501 1 41.56 156 ILE A C 1
ATOM 1288 O O . ILE A 1 156 ? 2.27 28.891 -1.685 1 41.56 156 ILE A O 1
ATOM 1292 N N . MET B 1 1 ? -0.312 -28.281 1.581 1 52.53 1 MET B N 1
ATOM 1293 C CA . MET B 1 1 ? 0.194 -27.016 1.039 1 52.53 1 MET B CA 1
ATOM 1294 C C . MET B 1 1 ? -0.954 -26.078 0.676 1 52.53 1 MET B C 1
ATOM 1296 O O . MET B 1 1 ? -1.914 -26.484 0.024 1 52.53 1 MET B O 1
ATOM 1300 N N . GLU B 1 2 ? -0.954 -24.891 1.307 1 66.75 2 GLU B N 1
ATOM 1301 C CA . GLU B 1 2 ? -2.051 -23.984 0.988 1 66.75 2 GLU B CA 1
ATOM 1302 C C . GLU B 1 2 ? -2.076 -23.656 -0.5 1 66.75 2 GLU B C 1
ATOM 1304 O O . GLU B 1 2 ? -1.025 -23.484 -1.123 1 66.75 2 GLU B O 1
ATOM 1309 N N . LYS B 1 3 ? -3.311 -23.719 -0.885 1 79.12 3 LYS B N 1
ATOM 1310 C CA . LYS B 1 3 ? -3.51 -23.344 -2.283 1 79.12 3 LYS B CA 1
ATOM 1311 C C . LYS B 1 3 ? -3.199 -21.875 -2.512 1 79.12 3 LYS B C 1
ATOM 1313 O O . LYS B 1 3 ? -3.271 -21.062 -1.582 1 79.12 3 LYS B O 1
ATOM 1318 N N . ARG B 1 4 ? -2.629 -21.594 -3.615 1 80 4 ARG B N 1
ATOM 1319 C CA . ARG B 1 4 ? -2.219 -20.25 -4.02 1 80 4 ARG B CA 1
ATOM 1320 C C . ARG B 1 4 ? -3.252 -19.203 -3.602 1 80 4 ARG B C 1
ATOM 1322 O O . ARG B 1 4 ? -2.898 -18.156 -3.078 1 80 4 ARG B O 1
ATOM 1329 N N . GLN B 1 5 ? -4.539 -19.531 -3.836 1 86.44 5 GLN B N 1
ATOM 1330 C CA . GLN B 1 5 ? -5.598 -18.594 -3.479 1 86.44 5 GLN B CA 1
ATOM 1331 C C . GLN B 1 5 ? -5.676 -18.406 -1.966 1 86.44 5 GLN B C 1
ATOM 1333 O O . GLN B 1 5 ? -5.922 -17.297 -1.483 1 86.44 5 GLN B O 1
ATOM 1338 N N . GLU B 1 6 ? -5.418 -19.422 -1.23 1 92.75 6 GLU B N 1
ATOM 1339 C CA . GLU B 1 6 ? -5.449 -19.312 0.225 1 92.75 6 GLU B CA 1
ATOM 1340 C C . GLU B 1 6 ? -4.32 -18.438 0.744 1 92.75 6 GLU B C 1
ATOM 1342 O O . GLU B 1 6 ? -4.504 -17.688 1.708 1 92.75 6 GLU B O 1
ATOM 1347 N N . ILE B 1 7 ? -3.229 -18.516 0.062 1 93.25 7 ILE B N 1
ATOM 1348 C CA . ILE B 1 7 ? -2.064 -17.75 0.468 1 93.25 7 ILE B CA 1
ATOM 1349 C C . ILE B 1 7 ? -2.336 -16.25 0.245 1 93.25 7 ILE B C 1
ATOM 1351 O O . ILE B 1 7 ? -2.125 -15.438 1.144 1 93.25 7 ILE B O 1
ATOM 1355 N N . LEU B 1 8 ? -2.832 -15.883 -0.913 1 95.69 8 LEU B N 1
ATOM 1356 C CA . LEU B 1 8 ? -3.143 -14.492 -1.216 1 95.69 8 LEU B CA 1
ATOM 1357 C C . LEU B 1 8 ? -4.199 -13.953 -0.26 1 95.69 8 LEU B C 1
ATOM 1359 O O . LEU B 1 8 ? -4.07 -12.836 0.248 1 95.69 8 LEU B O 1
ATOM 1363 N N . PHE B 1 9 ? -5.176 -14.773 -0.012 1 96.94 9 PHE B N 1
ATOM 1364 C CA . PHE B 1 9 ? -6.25 -14.312 0.857 1 96.94 9 PHE B CA 1
ATOM 1365 C C . PHE B 1 9 ? -5.77 -14.188 2.299 1 96.94 9 PHE B C 1
ATOM 1367 O O . PHE B 1 9 ? -6.207 -13.297 3.031 1 96.94 9 PHE B O 1
ATOM 1374 N N . SER B 1 10 ? -4.918 -15.086 2.676 1 96.75 10 SER B N 1
ATOM 1375 C CA . SER B 1 10 ? -4.316 -14.969 3.998 1 96.75 10 SER B CA 1
ATOM 1376 C C . SER B 1 10 ? -3.529 -13.664 4.137 1 96.75 10 SER B C 1
ATOM 1378 O O . SER B 1 10 ? -3.6 -13 5.168 1 96.75 10 SER B O 1
ATOM 1380 N N . GLN B 1 11 ? -2.791 -13.273 3.166 1 97.75 11 GLN B N 1
ATOM 1381 C CA . GLN B 1 11 ? -2.061 -12.016 3.176 1 97.75 11 GLN B CA 1
ATOM 1382 C C . GLN B 1 11 ? -3.018 -10.82 3.215 1 97.75 11 GLN B C 1
ATOM 1384 O O . GLN B 1 11 ? -2.824 -9.891 3.998 1 97.75 11 GLN B O 1
ATOM 1389 N N . MET B 1 12 ? -4.039 -10.883 2.359 1 98 12 MET B N 1
ATOM 1390 C CA . MET B 1 12 ? -5.047 -9.828 2.336 1 98 12 MET B CA 1
ATOM 1391 C C . MET B 1 12 ? -5.668 -9.633 3.717 1 98 12 MET B C 1
ATOM 1393 O O . MET B 1 12 ? -5.848 -8.5 4.168 1 98 12 MET B O 1
ATOM 1397 N N . ARG B 1 13 ? -5.953 -10.758 4.344 1 98 13 ARG B N 1
ATOM 1398 C CA . ARG B 1 13 ? -6.531 -10.695 5.684 1 98 13 ARG B CA 1
ATOM 1399 C C . ARG B 1 13 ? -5.551 -10.086 6.68 1 98 13 ARG B C 1
ATOM 1401 O O . ARG B 1 13 ? -5.949 -9.305 7.547 1 98 13 ARG B O 1
ATOM 1408 N N . THR B 1 14 ? -4.316 -10.445 6.574 1 98.19 14 THR B N 1
ATOM 1409 C CA . THR B 1 14 ? -3.283 -9.93 7.461 1 98.19 14 THR B CA 1
ATOM 1410 C C . THR B 1 14 ? -3.176 -8.414 7.336 1 98.19 14 THR B C 1
ATOM 1412 O O . THR B 1 14 ? -3.133 -7.699 8.344 1 98.19 14 THR B O 1
ATOM 1415 N N . TYR B 1 15 ? -3.145 -7.898 6.105 1 98.56 15 TYR B N 1
ATOM 1416 C CA . TYR B 1 15 ? -3.023 -6.461 5.891 1 98.56 15 TYR B CA 1
ATOM 1417 C C . TYR B 1 15 ? -4.285 -5.734 6.34 1 98.56 15 TYR B C 1
ATOM 1419 O O . TYR B 1 15 ? -4.215 -4.633 6.887 1 98.56 15 TYR B O 1
ATOM 1427 N N . ARG B 1 16 ? -5.449 -6.387 6.121 1 98.88 16 ARG B N 1
ATOM 1428 C CA . ARG B 1 16 ? -6.707 -5.828 6.613 1 98.88 16 ARG B CA 1
ATOM 1429 C C . ARG B 1 16 ? -6.695 -5.727 8.133 1 98.88 16 ARG B C 1
ATOM 1431 O O . ARG B 1 16 ? -7.16 -4.734 8.703 1 98.88 16 ARG B O 1
ATOM 1438 N N . MET B 1 17 ? -6.16 -6.691 8.781 1 98.44 17 MET B N 1
ATOM 1439 C CA . MET B 1 17 ? -6.109 -6.691 10.234 1 98.44 17 MET B CA 1
ATOM 1440 C C . MET B 1 17 ? -5.188 -5.59 10.75 1 98.44 17 MET B C 1
ATOM 1442 O O . MET B 1 17 ? -5.441 -5 11.805 1 98.44 17 MET B O 1
ATOM 1446 N N . GLU B 1 18 ? -4.098 -5.336 10.016 1 98.38 18 GLU B N 1
ATOM 1447 C CA . GLU B 1 18 ? -3.236 -4.215 10.391 1 98.38 18 GLU B CA 1
ATOM 1448 C C . GLU B 1 18 ? -4.008 -2.9 10.375 1 98.38 18 GLU B C 1
ATOM 1450 O O . GLU B 1 18 ? -3.885 -2.092 11.297 1 98.38 18 GLU B O 1
ATOM 1455 N N . LEU B 1 19 ? -4.777 -2.717 9.344 1 98.75 19 LEU B N 1
ATOM 1456 C CA . LEU B 1 19 ? -5.617 -1.53 9.219 1 98.75 19 LEU B CA 1
ATOM 1457 C C . LEU B 1 19 ? -6.629 -1.461 10.352 1 98.75 19 LEU B C 1
ATOM 1459 O O . LEU B 1 19 ? -6.797 -0.412 10.977 1 98.75 19 LEU B O 1
ATOM 1463 N N . LEU B 1 20 ? -7.238 -2.596 10.633 1 98.81 20 LEU B N 1
ATOM 1464 C CA . LEU B 1 20 ? -8.289 -2.654 11.641 1 98.81 20 LEU B CA 1
ATOM 1465 C C . LEU B 1 20 ? -7.719 -2.422 13.031 1 98.81 20 LEU B C 1
ATOM 1467 O O . LEU B 1 20 ? -8.344 -1.748 13.859 1 98.81 20 LEU B O 1
ATOM 1471 N N . GLN B 1 21 ? -6.574 -2.965 13.297 1 98.44 21 GLN B N 1
ATOM 1472 C CA . GLN B 1 21 ? -5.934 -2.777 14.594 1 98.44 21 GLN B CA 1
ATOM 1473 C C . GLN B 1 21 ? -5.621 -1.305 14.844 1 98.44 21 GLN B C 1
ATOM 1475 O O . GLN B 1 21 ? -5.855 -0.793 15.945 1 98.44 21 GLN B O 1
ATOM 1480 N N . LEU B 1 22 ? -5.133 -0.668 13.852 1 98.5 22 LEU B N 1
ATOM 1481 C CA . LEU B 1 22 ? -4.898 0.767 13.969 1 98.5 22 LEU B CA 1
ATOM 1482 C C . LEU B 1 22 ? -6.207 1.518 14.188 1 98.5 22 LEU B C 1
ATOM 1484 O O . LEU B 1 22 ? -6.293 2.379 15.07 1 98.5 22 LEU B O 1
ATOM 1488 N N . ALA B 1 23 ? -7.203 1.208 13.438 1 98.25 23 ALA B N 1
ATOM 1489 C CA . ALA B 1 23 ? -8.484 1.916 13.477 1 98.25 23 ALA B CA 1
ATOM 1490 C C . ALA B 1 23 ? -9.156 1.76 14.844 1 98.25 23 ALA B C 1
ATOM 1492 O O . ALA B 1 23 ? -9.836 2.674 15.312 1 98.25 23 ALA B O 1
ATOM 1493 N N . LYS B 1 24 ? -8.953 0.651 15.453 1 97.38 24 LYS B N 1
ATOM 1494 C CA . LYS B 1 24 ? -9.602 0.343 16.719 1 97.38 24 LYS B CA 1
ATOM 1495 C C . LYS B 1 24 ? -9.094 1.259 17.844 1 97.38 24 LYS B C 1
ATOM 1497 O O . LYS B 1 24 ? -9.703 1.338 18.906 1 97.38 24 LYS B O 1
ATOM 1502 N N . SER B 1 25 ? -8.047 1.952 17.625 1 95.88 25 SER B N 1
ATOM 1503 C CA . SER B 1 25 ? -7.5 2.865 18.625 1 95.88 25 SER B CA 1
ATOM 1504 C C . SER B 1 25 ? -8.234 4.199 18.609 1 95.88 25 SER B C 1
ATOM 1506 O O . SER B 1 25 ? -7.984 5.059 19.453 1 95.88 25 SER B O 1
ATOM 1508 N N . PHE B 1 26 ? -9.141 4.391 17.719 1 97.12 26 PHE B N 1
ATOM 1509 C CA . PHE B 1 26 ? -9.898 5.629 17.594 1 97.12 26 PHE B CA 1
ATOM 1510 C C . PHE B 1 26 ? -11.297 5.477 18.172 1 97.12 26 PHE B C 1
ATOM 1512 O O . PHE B 1 26 ? -11.867 4.383 18.156 1 97.12 26 PHE B O 1
ATOM 1519 N N . THR B 1 27 ? -11.844 6.605 18.672 1 96.69 27 THR B N 1
ATOM 1520 C CA . THR B 1 27 ? -13.25 6.656 19.047 1 96.69 27 THR B CA 1
ATOM 1521 C C . THR B 1 27 ? -14.125 7.066 17.859 1 96.69 27 THR B C 1
ATOM 1523 O O . THR B 1 27 ? -13.609 7.52 16.844 1 96.69 27 THR B O 1
ATOM 1526 N N . GLU B 1 28 ? -15.414 6.863 18.062 1 96.56 28 GLU B N 1
ATOM 1527 C CA . GLU B 1 28 ? -16.375 7.305 17.047 1 96.56 28 GLU B CA 1
ATOM 1528 C C . GLU B 1 28 ? -16.219 8.797 16.75 1 96.56 28 GLU B C 1
ATOM 1530 O O . GLU B 1 28 ? -16.297 9.211 15.594 1 96.56 28 GLU B O 1
ATOM 1535 N N . GLU B 1 29 ? -16.016 9.609 17.766 1 96.19 29 GLU B N 1
ATOM 1536 C CA . GLU B 1 29 ? -15.875 11.055 17.625 1 96.19 29 GLU B CA 1
ATOM 1537 C C . GLU B 1 29 ? -14.586 11.414 16.891 1 96.19 29 GLU B C 1
ATOM 1539 O O . GLU B 1 29 ? -14.578 12.289 16.016 1 96.19 29 GLU B O 1
ATOM 1544 N N . GLU B 1 30 ? -13.523 10.742 17.172 1 96.81 30 GLU B N 1
ATOM 1545 C CA . GLU B 1 30 ? -12.234 10.992 16.531 1 96.81 30 GLU B CA 1
ATOM 1546 C C . GLU B 1 30 ? -12.281 10.664 15.047 1 96.81 30 GLU B C 1
ATOM 1548 O O . GLU B 1 30 ? -11.609 11.312 14.242 1 96.81 30 GLU B O 1
ATOM 1553 N N . ALA B 1 31 ? -13.102 9.68 14.734 1 97 31 ALA B N 1
ATOM 1554 C CA . ALA B 1 31 ? -13.188 9.203 13.359 1 97 31 ALA B CA 1
ATOM 1555 C C . ALA B 1 31 ? -13.727 10.289 12.438 1 97 31 ALA B C 1
ATOM 1557 O O . ALA B 1 31 ? -13.539 10.227 11.219 1 97 31 ALA B O 1
ATOM 1558 N N . ASP B 1 32 ? -14.297 11.336 12.969 1 96.56 32 ASP B N 1
ATOM 1559 C CA . ASP B 1 32 ? -14.945 12.359 12.164 1 96.56 32 ASP B CA 1
ATOM 1560 C C . ASP B 1 32 ? -14.094 13.625 12.086 1 96.56 32 ASP B C 1
ATOM 1562 O O . ASP B 1 32 ? -14.414 14.547 11.336 1 96.56 32 ASP B O 1
ATOM 1566 N N . ILE B 1 33 ? -13.039 13.68 12.859 1 97 33 ILE B N 1
ATOM 1567 C CA . ILE B 1 33 ? -12.18 14.859 12.867 1 97 33 ILE B CA 1
ATOM 1568 C C . ILE B 1 33 ? -11.32 14.883 11.602 1 97 33 ILE B C 1
ATOM 1570 O O . ILE B 1 33 ? -10.719 13.867 11.242 1 97 33 ILE B O 1
ATOM 1574 N N . ILE B 1 34 ? -11.328 15.969 10.922 1 97.31 34 ILE B N 1
ATOM 1575 C CA . ILE B 1 34 ? -10.383 16.219 9.844 1 97.31 34 ILE B CA 1
ATOM 1576 C C . ILE B 1 34 ? -9.234 17.094 10.352 1 97.31 34 ILE B C 1
ATOM 1578 O O . ILE B 1 34 ? -9.414 18.297 10.562 1 97.31 34 ILE B O 1
ATOM 1582 N N . PRO B 1 35 ? -8.102 16.5 10.539 1 94.56 35 PRO B N 1
ATOM 1583 C CA . PRO B 1 35 ? -7.012 17.344 11.055 1 94.56 35 PRO B CA 1
ATOM 1584 C C . PRO B 1 35 ? -6.586 18.422 10.062 1 94.56 35 PRO B C 1
ATOM 1586 O O . PRO B 1 35 ? -6.863 18.312 8.859 1 94.56 35 PRO B O 1
ATOM 1589 N N . GLN B 1 36 ? -5.93 19.453 10.594 1 90.38 36 GLN B N 1
ATOM 1590 C CA . GLN B 1 36 ? -5.383 20.5 9.727 1 90.38 36 GLN B CA 1
ATOM 1591 C C . GLN B 1 36 ? -4.438 19.906 8.688 1 90.38 36 GLN B C 1
ATOM 1593 O O . GLN B 1 36 ? -3.613 19.047 9 1 90.38 36 GLN B O 1
ATOM 1598 N N . GLY B 1 37 ? -4.648 20.266 7.406 1 88.56 37 GLY B N 1
ATOM 1599 C CA . GLY B 1 37 ? -3.791 19.812 6.324 1 88.56 37 GLY B CA 1
ATOM 1600 C C . GLY B 1 37 ? -4.32 18.578 5.621 1 88.56 37 GLY B C 1
ATOM 1601 O O . GLY B 1 37 ? -3.748 18.125 4.625 1 88.56 37 GLY B O 1
ATOM 1602 N N . PHE B 1 38 ? -5.359 18.047 6.199 1 93.88 38 PHE B N 1
ATOM 1603 C CA . PHE B 1 38 ? -5.965 16.875 5.605 1 93.88 38 PHE B CA 1
ATOM 1604 C C . PHE B 1 38 ? -7.301 17.203 4.957 1 93.88 38 PHE B C 1
ATOM 1606 O O . PHE B 1 38 ? -7.922 18.219 5.301 1 93.88 38 PHE B O 1
ATOM 1613 N N . ARG B 1 39 ? -7.676 16.328 4.051 1 94 39 ARG B N 1
ATOM 1614 C CA . ARG B 1 39 ? -8.938 16.547 3.354 1 94 39 ARG B CA 1
ATOM 1615 C C . ARG B 1 39 ? -9.977 15.5 3.748 1 94 39 ARG B C 1
ATOM 1617 O O . ARG B 1 39 ? -11.156 15.641 3.438 1 94 39 ARG B O 1
ATOM 1624 N N . ASN B 1 40 ? -9.484 14.438 4.34 1 96.88 40 ASN B N 1
ATOM 1625 C CA . ASN B 1 40 ? -10.375 13.344 4.738 1 96.88 40 ASN B CA 1
ATOM 1626 C C . ASN B 1 40 ? -10.133 12.938 6.188 1 96.88 40 ASN B C 1
ATOM 1628 O O . ASN B 1 40 ? -9.25 13.469 6.855 1 96.88 40 ASN B O 1
ATOM 1632 N N . ASN B 1 41 ? -11.031 12.188 6.727 1 98.06 41 ASN B N 1
ATOM 1633 C CA . ASN B 1 41 ? -10.938 11.664 8.086 1 98.06 41 ASN B CA 1
ATOM 1634 C C . ASN B 1 41 ? -10.875 10.141 8.102 1 98.06 41 ASN B C 1
ATOM 1636 O O . ASN B 1 41 ? -10.789 9.508 7.051 1 98.06 41 ASN B O 1
ATOM 1640 N N . LEU B 1 42 ? -10.734 9.602 9.266 1 98.19 42 LEU B N 1
ATOM 1641 C CA . LEU B 1 42 ? -10.602 8.164 9.43 1 98.19 42 LEU B CA 1
ATOM 1642 C C . LEU B 1 42 ? -11.797 7.426 8.836 1 98.19 42 LEU B C 1
ATOM 1644 O O . LEU B 1 42 ? -11.633 6.418 8.141 1 98.19 42 LEU B O 1
ATOM 1648 N N . ARG B 1 43 ? -12.992 7.871 9.102 1 98.44 43 ARG B N 1
ATOM 1649 C CA . ARG B 1 43 ? -14.211 7.234 8.609 1 98.44 43 ARG B CA 1
ATOM 1650 C C . ARG B 1 43 ? -14.203 7.145 7.086 1 98.44 43 ARG B C 1
ATOM 1652 O O . ARG B 1 43 ? -14.539 6.102 6.523 1 98.44 43 ARG B O 1
ATOM 1659 N N . TRP B 1 44 ? -13.883 8.211 6.438 1 98.75 44 TRP B N 1
ATOM 1660 C CA . TRP B 1 44 ? -13.836 8.227 4.977 1 98.75 44 TRP B CA 1
ATOM 1661 C C . TRP B 1 44 ? -12.805 7.238 4.453 1 98.75 44 TRP B C 1
ATOM 1663 O O . TRP B 1 44 ? -13.07 6.492 3.508 1 98.75 44 TRP B O 1
ATOM 1673 N N . ASN B 1 45 ? -11.602 7.262 5.047 1 98.69 45 ASN B N 1
ATOM 1674 C CA . ASN B 1 45 ? -10.547 6.355 4.602 1 98.69 45 ASN B CA 1
ATOM 1675 C C . ASN B 1 45 ? -10.984 4.898 4.691 1 98.69 45 ASN B C 1
ATOM 1677 O O . ASN B 1 45 ? -10.75 4.117 3.768 1 98.69 45 ASN B O 1
ATOM 1681 N N . LEU B 1 46 ? -11.602 4.508 5.781 1 98.88 46 LEU B N 1
ATOM 1682 C CA . LEU B 1 46 ? -12.055 3.135 5.965 1 98.88 46 LEU B CA 1
ATOM 1683 C C . LEU B 1 46 ? -13.156 2.789 4.969 1 98.88 46 LEU B C 1
ATOM 1685 O O . LEU B 1 46 ? -13.133 1.718 4.355 1 98.88 46 LEU B O 1
ATOM 1689 N N . GLY B 1 47 ? -14.156 3.695 4.879 1 98.81 47 GLY B N 1
ATOM 1690 C CA . GLY B 1 47 ? -15.203 3.482 3.889 1 98.81 47 GLY B CA 1
ATOM 1691 C C . GLY B 1 47 ? -14.664 3.344 2.477 1 98.81 47 GLY B C 1
ATOM 1692 O O . GLY B 1 47 ? -15.133 2.504 1.706 1 98.81 47 GLY B O 1
ATOM 1693 N N . HIS B 1 48 ? -13.68 4.152 2.129 1 98.94 48 HIS B N 1
ATOM 1694 C CA . HIS B 1 48 ? -13.102 4.129 0.79 1 98.94 48 HIS B CA 1
ATOM 1695 C C . HIS B 1 48 ? -12.359 2.826 0.534 1 98.94 48 HIS B C 1
ATOM 1697 O O . HIS B 1 48 ? -12.438 2.264 -0.56 1 98.94 48 HIS B O 1
ATOM 1703 N N . VAL B 1 49 ? -11.578 2.332 1.502 1 98.94 49 VAL B N 1
ATOM 1704 C CA . VAL B 1 49 ? -10.875 1.061 1.353 1 98.94 49 VAL B CA 1
ATOM 1705 C C . VAL B 1 49 ? -11.883 -0.05 1.058 1 98.94 49 VAL B C 1
ATOM 1707 O O . VAL B 1 49 ? -11.672 -0.862 0.153 1 98.94 49 VAL B O 1
ATOM 1710 N N . PHE B 1 50 ? -12.961 -0.09 1.856 1 98.94 50 PHE B N 1
ATOM 1711 C CA . PHE B 1 50 ? -14.016 -1.076 1.657 1 98.94 50 PHE B CA 1
ATOM 1712 C C . PHE B 1 50 ? -14.617 -0.955 0.261 1 98.94 50 PHE B C 1
ATOM 1714 O O . PHE B 1 50 ? -14.695 -1.942 -0.473 1 98.94 50 PHE B O 1
ATOM 1721 N N . LEU B 1 51 ? -15 0.182 -0.115 1 98.94 51 LEU B N 1
ATOM 1722 C CA . LEU B 1 51 ? -15.711 0.438 -1.363 1 98.94 51 LEU B CA 1
ATOM 1723 C C . LEU B 1 51 ? -14.812 0.169 -2.566 1 98.94 51 LEU B C 1
ATOM 1725 O O . LEU B 1 51 ? -15.234 -0.48 -3.527 1 98.94 51 LEU B O 1
ATOM 1729 N N . ASP B 1 52 ? -13.617 0.695 -2.521 1 98.81 52 ASP B N 1
ATOM 1730 C CA . ASP B 1 52 ? -12.68 0.625 -3.639 1 98.81 52 ASP B CA 1
ATOM 1731 C C . ASP B 1 52 ? -12.461 -0.82 -4.082 1 98.81 52 ASP B C 1
ATOM 1733 O O . ASP B 1 52 ? -12.445 -1.111 -5.277 1 98.81 52 ASP B O 1
ATOM 1737 N N . GLN B 1 53 ? -12.273 -1.718 -3.125 1 98.75 53 GLN B N 1
ATOM 1738 C CA . GLN B 1 53 ? -11.992 -3.115 -3.441 1 98.75 53 GLN B CA 1
ATOM 1739 C C . GLN B 1 53 ? -13.164 -3.754 -4.188 1 98.75 53 GLN B C 1
ATOM 1741 O O . GLN B 1 53 ? -12.961 -4.426 -5.203 1 98.75 53 GLN B O 1
ATOM 1746 N N . TYR B 1 54 ? -14.352 -3.488 -3.766 1 98.81 54 TYR B N 1
ATOM 1747 C CA . TYR B 1 54 ? -15.523 -4.043 -4.426 1 98.81 54 TYR B CA 1
ATOM 1748 C C . TYR B 1 54 ? -15.766 -3.371 -5.773 1 98.81 54 TYR B C 1
ATOM 1750 O O . TYR B 1 54 ? -16.219 -4.012 -6.719 1 98.81 54 TYR B O 1
ATOM 1758 N N . LEU B 1 55 ? -15.484 -2.088 -5.875 1 98.62 55 LEU B N 1
ATOM 1759 C CA . LEU B 1 55 ? -15.656 -1.403 -7.152 1 98.62 55 LEU B CA 1
ATOM 1760 C C . LEU B 1 55 ? -14.75 -2.008 -8.219 1 98.62 55 LEU B C 1
ATOM 1762 O O . LEU B 1 55 ? -15.172 -2.199 -9.359 1 98.62 55 LEU B O 1
ATOM 1766 N N . TRP B 1 56 ? -13.555 -2.301 -7.875 1 98.69 56 TRP B N 1
ATOM 1767 C CA . TRP B 1 56 ? -12.617 -2.865 -8.836 1 98.69 56 TRP B CA 1
ATOM 1768 C C . TRP B 1 56 ? -13.008 -4.293 -9.211 1 98.69 56 TRP B C 1
ATOM 1770 O O . TRP B 1 56 ? -12.875 -4.699 -10.367 1 98.69 56 TRP B O 1
ATOM 1780 N N . ILE B 1 57 ? -13.453 -5.07 -8.211 1 98.5 57 ILE B N 1
ATOM 1781 C CA . ILE B 1 57 ? -13.93 -6.418 -8.5 1 98.5 57 ILE B CA 1
ATOM 1782 C C . ILE B 1 57 ? -15.125 -6.344 -9.453 1 98.5 57 ILE B C 1
ATOM 1784 O O . ILE B 1 57 ? -15.195 -7.09 -10.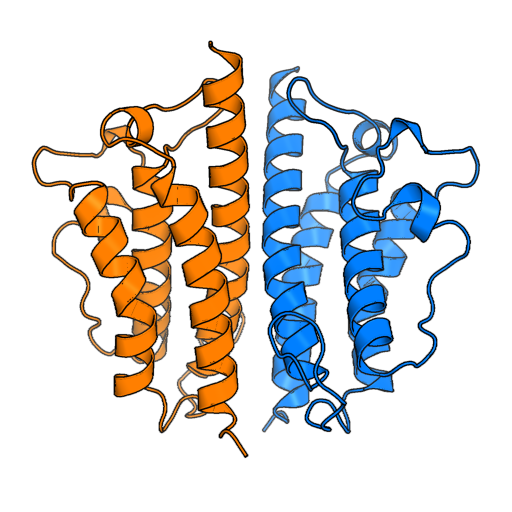43 1 98.5 57 ILE B O 1
ATOM 1788 N N . GLN B 1 58 ? -16.031 -5.426 -9.148 1 98.38 58 GLN B N 1
ATOM 1789 C CA . GLN B 1 58 ? -17.203 -5.242 -9.992 1 98.38 58 GLN B CA 1
ATOM 1790 C C . GLN B 1 58 ? -16.797 -4.801 -11.398 1 98.38 58 GLN B C 1
ATOM 1792 O O . GLN B 1 58 ? -17.375 -5.266 -12.383 1 98.38 58 GLN B O 1
ATOM 1797 N N . ALA B 1 59 ? -15.914 -3.861 -11.484 1 98.19 59 ALA B N 1
ATOM 1798 C CA . ALA B 1 59 ? -15.453 -3.375 -12.781 1 98.19 59 ALA B CA 1
ATOM 1799 C C . ALA B 1 59 ? -14.898 -4.516 -13.633 1 98.19 59 ALA B C 1
ATOM 1801 O O . ALA B 1 59 ? -15.094 -4.551 -14.844 1 98.19 59 ALA B O 1
ATOM 1802 N N . LEU B 1 60 ? -14.227 -5.41 -13 1 98.56 60 LEU B N 1
ATOM 1803 C CA . LEU B 1 60 ? -13.594 -6.523 -13.695 1 98.56 60 LEU B CA 1
ATOM 1804 C C . LEU B 1 60 ? -14.625 -7.578 -14.086 1 98.56 60 LEU B C 1
ATOM 1806 O O . LEU B 1 60 ? -14.688 -7.996 -15.242 1 98.56 60 LEU B O 1
ATOM 1810 N N . THR B 1 61 ? -15.453 -8.039 -13.211 1 98 61 THR B N 1
ATOM 1811 C CA . THR B 1 61 ? -16.281 -9.234 -13.359 1 98 61 THR B CA 1
ATOM 1812 C C . THR B 1 61 ? -17.625 -8.867 -13.984 1 98 61 THR B C 1
ATOM 1814 O O . THR B 1 61 ? -18.344 -9.742 -14.469 1 98 61 THR B O 1
ATOM 1817 N N . LYS B 1 62 ? -18.031 -7.617 -13.852 1 97.88 62 LYS B N 1
ATOM 1818 C CA . LYS B 1 62 ? -19.344 -7.113 -14.258 1 97.88 62 LYS B CA 1
ATOM 1819 C C . LYS B 1 62 ? -20.453 -7.73 -13.422 1 97.88 62 LYS B C 1
ATOM 1821 O O . LYS B 1 62 ? -21.625 -7.699 -13.812 1 97.88 62 LYS B O 1
ATOM 1826 N N . GLU B 1 63 ? -20.047 -8.273 -12.305 1 96.81 63 GLU B N 1
ATOM 1827 C CA . GLU B 1 63 ? -21.016 -8.797 -11.344 1 96.81 63 GLU B CA 1
ATOM 1828 C C . GLU B 1 63 ? -21.312 -7.781 -10.242 1 96.81 63 GLU B C 1
ATOM 1830 O O . GLU B 1 63 ? -20.453 -6.969 -9.898 1 96.81 63 GLU B O 1
ATOM 1835 N N . GLU B 1 64 ? -22.484 -7.914 -9.75 1 96.62 64 GLU B N 1
ATOM 1836 C CA . GLU B 1 64 ? -22.844 -7.043 -8.625 1 96.62 64 GLU B CA 1
ATOM 1837 C C . GLU B 1 64 ? -22.078 -7.434 -7.367 1 96.62 64 GLU B C 1
ATOM 1839 O O . GLU B 1 64 ? -22 -8.609 -7.012 1 96.62 64 GLU B O 1
ATOM 1844 N N . ALA B 1 65 ? -21.469 -6.48 -6.719 1 96.44 65 ALA B N 1
ATOM 1845 C CA . ALA B 1 65 ? -20.844 -6.66 -5.41 1 96.44 65 ALA B CA 1
ATOM 1846 C C . ALA B 1 65 ? -21.766 -6.203 -4.289 1 96.44 65 ALA B C 1
ATOM 1848 O O . ALA B 1 65 ? -22.719 -5.457 -4.523 1 96.44 65 ALA B O 1
ATOM 1849 N N . PRO B 1 66 ? -21.547 -6.719 -3.111 1 97.5 66 PRO B N 1
ATOM 1850 C CA . PRO B 1 66 ? -22.422 -6.344 -1.994 1 97.5 66 PRO B CA 1
ATOM 1851 C C . PRO B 1 66 ? -22.062 -4.984 -1.398 1 97.5 66 PRO B C 1
ATOM 1853 O O . PRO B 1 66 ? -21.734 -4.891 -0.211 1 97.5 66 PRO B O 1
ATOM 1856 N N . ILE B 1 67 ? -22.203 -3.959 -2.154 1 98.25 67 ILE B N 1
ATOM 1857 C CA . ILE B 1 67 ? -21.953 -2.584 -1.729 1 98.25 67 ILE B CA 1
ATOM 1858 C C . ILE B 1 67 ? -23.25 -1.985 -1.163 1 98.25 67 ILE B C 1
ATOM 1860 O O . ILE B 1 67 ? -24.25 -1.881 -1.868 1 98.25 67 ILE B O 1
ATOM 1864 N N . PRO B 1 68 ? -23.203 -1.591 0.083 1 97.94 68 PRO B N 1
ATOM 1865 C CA . PRO B 1 68 ? -24.422 -1.013 0.663 1 97.94 68 PRO B CA 1
ATOM 1866 C C . PRO B 1 68 ? -24.828 0.299 -0.005 1 97.94 68 PRO B C 1
ATOM 1868 O O . PRO B 1 68 ? -23.969 1.031 -0.507 1 97.94 68 PRO B O 1
ATOM 1871 N N . ASN B 1 69 ? -26.125 0.583 0.075 1 96.81 69 ASN B N 1
ATOM 1872 C CA . ASN B 1 69 ? -26.641 1.835 -0.467 1 96.81 69 ASN B CA 1
ATOM 1873 C C . ASN B 1 69 ? -25.938 3.045 0.147 1 96.81 69 ASN B C 1
ATOM 1875 O O . ASN B 1 69 ? -25.703 3.084 1.356 1 96.81 69 ASN B O 1
ATOM 1879 N N . GLY B 1 70 ? -25.594 4.016 -0.742 1 97.81 70 GLY B N 1
ATOM 1880 C CA . GLY B 1 70 ? -25.031 5.273 -0.282 1 97.81 70 GLY B CA 1
ATOM 1881 C C . GLY B 1 70 ? -23.516 5.262 -0.222 1 97.81 70 GLY B C 1
ATOM 1882 O O . GLY B 1 70 ? -22.875 6.32 -0.212 1 97.81 70 GLY B O 1
ATOM 1883 N N . PHE B 1 71 ? -22.875 4.117 -0.211 1 98.62 71 PHE B N 1
ATOM 1884 C CA . PHE B 1 71 ? -21.438 4.035 -0.042 1 98.62 71 PHE B CA 1
ATOM 1885 C C . PHE B 1 71 ? -20.719 4.77 -1.167 1 98.62 71 PHE B C 1
ATOM 1887 O O . PHE B 1 71 ? -19.719 5.445 -0.932 1 98.62 71 PHE B O 1
ATOM 1894 N N . LYS B 1 72 ? -21.219 4.613 -2.359 1 98.19 72 LYS B N 1
ATOM 1895 C CA . LYS B 1 72 ? -20.594 5.301 -3.488 1 98.19 72 LYS B CA 1
ATOM 1896 C C . LYS B 1 72 ? -20.672 6.816 -3.322 1 98.19 72 LYS B C 1
ATOM 1898 O O . LYS B 1 72 ? -19.75 7.539 -3.693 1 98.19 72 LYS B O 1
ATOM 1903 N N . ASN B 1 73 ? -21.734 7.324 -2.727 1 98.06 73 ASN B N 1
ATOM 1904 C CA . ASN B 1 73 ? -21.922 8.758 -2.512 1 98.06 73 ASN B CA 1
ATOM 1905 C C . ASN B 1 73 ? -20.984 9.289 -1.439 1 98.06 73 ASN B C 1
ATOM 1907 O O . ASN B 1 73 ? -20.562 10.453 -1.494 1 98.06 73 ASN B O 1
ATOM 1911 N N . TRP B 1 74 ? -20.578 8.461 -0.53 1 98.38 74 TRP B N 1
ATOM 1912 C CA . TRP B 1 74 ? -19.859 8.945 0.641 1 98.38 74 TRP B CA 1
ATOM 1913 C C . TRP B 1 74 ? -18.375 8.656 0.516 1 98.38 74 TRP B C 1
ATOM 1915 O O . TRP B 1 74 ? -17.547 9.391 1.062 1 98.38 74 TRP B O 1
ATOM 1925 N N . PHE B 1 75 ? -18.016 7.566 -0.234 1 98.62 75 PHE B N 1
ATOM 1926 C CA . PHE B 1 75 ? -16.641 7.074 -0.056 1 98.62 75 PHE B CA 1
ATOM 1927 C C . PHE B 1 75 ? -15.953 6.91 -1.401 1 98.62 75 PHE B C 1
ATOM 1929 O O . PHE B 1 75 ? -14.844 6.371 -1.471 1 98.62 75 PHE B O 1
ATOM 1936 N N . SER B 1 76 ? -16.562 7.32 -2.529 1 98.44 76 SER B N 1
ATOM 1937 C CA . SER B 1 76 ? -15.906 7.23 -3.83 1 98.44 76 SER B CA 1
ATOM 1938 C C . SER B 1 76 ? -14.789 8.258 -3.963 1 98.44 76 SER B C 1
ATOM 1940 O O . SER B 1 76 ? -14.75 9.242 -3.223 1 98.44 76 SER B O 1
ATOM 1942 N N . TYR B 1 77 ? -13.914 7.891 -4.945 1 96.38 77 TYR B N 1
ATOM 1943 C CA . TYR B 1 77 ? -12.922 8.898 -5.312 1 96.38 77 TYR B CA 1
ATOM 1944 C C . TYR B 1 77 ? -13.594 10.234 -5.609 1 96.38 77 TYR B C 1
ATOM 1946 O O . TYR B 1 77 ? -14.633 10.281 -6.273 1 96.38 77 TYR B O 1
ATOM 1954 N N . GLY B 1 78 ? -13.078 11.312 -5.062 1 96.06 78 GLY B N 1
ATOM 1955 C CA . GLY B 1 78 ? -13.617 12.641 -5.301 1 96.06 78 GLY B CA 1
ATOM 1956 C C . GLY B 1 78 ? -14.578 13.102 -4.219 1 96.06 78 GLY B C 1
ATOM 1957 O O . GLY B 1 78 ? -14.914 14.289 -4.145 1 96.06 78 GLY B O 1
ATOM 1958 N N . THR B 1 79 ? -15.086 12.234 -3.41 1 97.88 79 THR B N 1
ATOM 1959 C CA . THR B 1 79 ? -15.961 12.609 -2.303 1 97.88 79 THR B CA 1
ATOM 1960 C C . THR B 1 79 ? -15.141 13.109 -1.114 1 97.88 79 THR B C 1
ATOM 1962 O O . THR B 1 79 ? -13.914 13.016 -1.118 1 97.88 79 THR B O 1
ATOM 1965 N N . THR B 1 80 ? -15.844 13.703 -0.159 1 96.88 80 THR B N 1
ATOM 1966 C CA . THR B 1 80 ? -15.273 14.25 1.067 1 96.88 80 THR B CA 1
ATOM 1967 C C . THR B 1 80 ? -16.172 13.961 2.262 1 96.88 80 THR B C 1
ATOM 1969 O O . THR B 1 80 ? -17.359 13.68 2.094 1 96.88 80 THR B O 1
ATOM 1972 N N . PRO B 1 81 ? -15.547 14.008 3.436 1 97.38 81 PRO B N 1
ATOM 1973 C CA . PRO B 1 81 ? -16.375 13.773 4.613 1 97.38 81 PRO B CA 1
ATOM 1974 C C . PRO B 1 81 ? -17.531 14.781 4.738 1 97.38 81 PRO B C 1
ATOM 1976 O O . PRO B 1 81 ? -18.5 14.523 5.449 1 97.38 81 PRO B O 1
ATOM 1979 N N . THR B 1 82 ? -17.438 15.914 4.109 1 94.69 82 THR B N 1
ATOM 1980 C CA . THR B 1 82 ? -18.516 16.891 4.137 1 94.69 82 THR B CA 1
ATOM 1981 C C . THR B 1 82 ? -19.75 16.344 3.406 1 94.69 82 THR B C 1
ATOM 1983 O O . THR B 1 82 ? -20.844 16.875 3.543 1 94.69 82 THR B O 1
ATOM 1986 N N . ASP B 1 83 ? -19.641 15.297 2.65 1 95.19 83 ASP B N 1
ATOM 1987 C CA . ASP B 1 83 ? -20.719 14.656 1.923 1 95.19 83 ASP B CA 1
ATOM 1988 C C . ASP B 1 83 ? -21.5 13.711 2.832 1 95.19 83 ASP B C 1
ATOM 1990 O O . ASP B 1 83 ? -22.531 13.156 2.424 1 95.19 83 ASP B O 1
ATOM 1994 N N . PHE B 1 84 ? -20.969 13.516 4.012 1 95.75 84 PHE B N 1
ATOM 1995 C CA . PHE B 1 84 ? -21.625 12.578 4.922 1 95.75 84 PHE B CA 1
ATOM 1996 C C . PHE B 1 84 ? -23.016 13.055 5.285 1 95.75 84 PHE B C 1
ATOM 1998 O O . PHE B 1 84 ? -23.281 14.258 5.328 1 95.75 84 PHE B O 1
ATOM 2005 N N . THR B 1 85 ? -23.906 12.141 5.488 1 96.31 85 THR B N 1
ATOM 2006 C CA . THR B 1 85 ? -25.266 12.383 5.953 1 96.31 85 THR B CA 1
ATOM 2007 C C . THR B 1 85 ? -25.547 11.625 7.242 1 96.31 85 THR B C 1
ATOM 2009 O O . THR B 1 85 ? -24.672 10.906 7.746 1 96.31 85 THR B O 1
ATOM 2012 N N . ALA B 1 86 ? -26.75 11.719 7.711 1 93.06 86 ALA B N 1
ATOM 2013 C CA . ALA B 1 86 ? -27.156 11.008 8.922 1 93.06 86 ALA B CA 1
ATOM 2014 C C . ALA B 1 86 ? -27.156 9.5 8.695 1 93.06 86 ALA B C 1
ATOM 2016 O O . ALA B 1 86 ? -27.109 8.719 9.648 1 93.06 86 ALA B O 1
ATOM 2017 N N . ASN B 1 87 ? -27.109 9.078 7.457 1 95.38 87 ASN B N 1
ATOM 2018 C CA . ASN B 1 87 ? -27.188 7.66 7.117 1 95.38 87 ASN B CA 1
ATOM 2019 C C . ASN B 1 87 ? -25.797 7.07 6.883 1 95.38 87 ASN B C 1
ATOM 2021 O O . ASN B 1 87 ? -25.672 5.871 6.629 1 95.38 87 ASN B O 1
ATOM 2025 N N . THR B 1 88 ? -24.828 7.918 6.977 1 97.38 88 THR B N 1
ATOM 2026 C CA . THR B 1 88 ? -23.484 7.391 6.844 1 97.38 88 THR B CA 1
ATOM 2027 C C . THR B 1 88 ? -23.188 6.359 7.93 1 97.38 88 THR B C 1
ATOM 2029 O O . THR B 1 88 ? -23.531 6.566 9.094 1 97.38 88 THR B O 1
ATOM 2032 N N . PRO B 1 89 ? -22.578 5.25 7.551 1 97.44 89 PRO B N 1
ATOM 2033 C CA . PRO B 1 89 ? -22.375 4.184 8.531 1 97.44 89 PRO B CA 1
ATOM 2034 C C . PRO B 1 89 ? -21.562 4.637 9.734 1 97.44 89 PRO B C 1
ATOM 2036 O O . PRO B 1 89 ? -20.609 5.414 9.586 1 97.44 89 PRO B O 1
ATOM 2039 N N . ALA B 1 90 ? -21.953 4.035 10.867 1 97 90 ALA B N 1
ATOM 2040 C CA . ALA B 1 90 ? -21.141 4.227 12.062 1 97 90 ALA B CA 1
ATOM 2041 C C . ALA B 1 90 ? -19.719 3.674 11.867 1 97 90 ALA B C 1
ATOM 2043 O O . ALA B 1 90 ? -19.531 2.73 11.094 1 97 90 ALA B O 1
ATOM 2044 N N . PHE B 1 91 ? -18.828 4.352 12.617 1 96.81 91 PHE B N 1
ATOM 2045 C CA . PHE B 1 91 ? -17.438 3.947 12.57 1 96.81 91 PHE B CA 1
ATOM 2046 C C . PHE B 1 91 ? -17.281 2.467 12.906 1 96.81 91 PHE B C 1
ATOM 2048 O O . PHE B 1 91 ? -16.609 1.73 12.188 1 96.81 91 PHE B O 1
ATOM 2055 N N . THR B 1 92 ? -17.969 1.978 13.859 1 96.56 92 THR B N 1
ATOM 2056 C CA . THR B 1 92 ? -17.891 0.59 14.305 1 96.56 92 THR B CA 1
ATOM 2057 C C . THR B 1 92 ? -18.484 -0.345 13.25 1 96.56 92 THR B C 1
ATOM 2059 O O . THR B 1 92 ? -18.016 -1.474 13.086 1 96.56 92 THR B O 1
ATOM 2062 N N . HIS B 1 93 ? -19.5 0.108 12.609 1 97.88 93 HIS B N 1
ATOM 2063 C CA . HIS B 1 93 ? -20.078 -0.695 11.539 1 97.88 93 HIS B CA 1
ATOM 2064 C C . HIS B 1 93 ? -19.094 -0.881 10.383 1 97.88 93 HIS B C 1
ATOM 2066 O O . HIS B 1 93 ? -19 -1.972 9.82 1 97.88 93 HIS B O 1
ATOM 2072 N N . LEU B 1 94 ? -18.375 0.16 10.023 1 98.62 94 LEU B N 1
ATOM 2073 C CA . LEU B 1 94 ? -17.359 0.062 8.977 1 98.62 94 LEU B CA 1
ATOM 2074 C C . LEU B 1 94 ? -16.281 -0.943 9.359 1 98.62 94 LEU B C 1
ATOM 2076 O O . LEU B 1 94 ? -15.812 -1.708 8.516 1 98.62 94 LEU B O 1
ATOM 2080 N N . LEU B 1 95 ? -15.883 -0.925 10.648 1 98.69 95 LEU B N 1
ATOM 2081 C CA . LEU B 1 95 ? -14.891 -1.895 11.102 1 98.69 95 LEU B CA 1
ATOM 2082 C C . LEU B 1 95 ? -15.383 -3.32 10.875 1 98.69 95 LEU B C 1
ATOM 2084 O O . LEU B 1 95 ? -14.625 -4.18 10.43 1 98.69 95 LEU B O 1
ATOM 2088 N N . SER B 1 96 ? -16.641 -3.559 11.156 1 98.56 96 SER B N 1
ATOM 2089 C CA . SER B 1 96 ? -17.219 -4.887 10.992 1 98.56 96 SER B CA 1
ATOM 2090 C C . SER B 1 96 ? -17.266 -5.289 9.523 1 98.56 96 SER B C 1
ATOM 2092 O O . SER B 1 96 ? -17 -6.445 9.18 1 98.56 96 SER B O 1
ATOM 2094 N N . LEU B 1 97 ? -17.641 -4.387 8.68 1 98.81 97 LEU B N 1
ATOM 2095 C CA . LEU B 1 97 ? -17.672 -4.656 7.246 1 98.81 97 LEU B CA 1
ATOM 2096 C C . LEU B 1 97 ? -16.281 -4.992 6.715 1 98.81 97 LEU B C 1
ATOM 2098 O O . LEU B 1 97 ? -16.125 -5.953 5.965 1 98.81 97 LEU B O 1
ATOM 2102 N N . LEU B 1 98 ? -15.328 -4.188 7.117 1 98.88 98 LEU B N 1
ATOM 2103 C CA . LEU B 1 98 ? -13.953 -4.375 6.672 1 98.88 98 LEU B CA 1
ATOM 2104 C C . LEU B 1 98 ? -13.391 -5.703 7.18 1 98.88 98 LEU B C 1
ATOM 2106 O O . LEU B 1 98 ? -12.633 -6.371 6.477 1 98.88 98 LEU B O 1
ATOM 2110 N N . GLN B 1 99 ? -13.734 -6.07 8.375 1 98.75 99 GLN B N 1
ATOM 2111 C CA . GLN B 1 99 ? -13.281 -7.332 8.945 1 98.75 99 GLN B CA 1
ATOM 2112 C C . GLN B 1 99 ? -13.844 -8.523 8.172 1 98.75 99 GLN B C 1
ATOM 2114 O O . GLN B 1 99 ? -13.164 -9.523 7.98 1 98.75 99 GLN B O 1
ATOM 2119 N N . ALA B 1 100 ? -15.047 -8.469 7.699 1 98.62 100 ALA B N 1
ATOM 2120 C CA . ALA B 1 100 ? -15.742 -9.578 7.051 1 98.62 100 ALA B CA 1
ATOM 2121 C C . ALA B 1 100 ? -15.367 -9.68 5.578 1 98.62 100 ALA B C 1
ATOM 2123 O O . ALA B 1 100 ? -15.406 -10.758 4.992 1 98.62 100 ALA B O 1
ATOM 2124 N N . GLN B 1 101 ? -15.008 -8.617 4.969 1 98.75 101 GLN B N 1
ATOM 2125 C CA . GLN B 1 101 ? -14.922 -8.492 3.518 1 98.75 101 GLN B CA 1
ATOM 2126 C C . GLN B 1 101 ? -13.906 -9.477 2.941 1 98.75 101 GLN B C 1
ATOM 2128 O O . GLN B 1 101 ? -14.188 -10.148 1.947 1 98.75 101 GLN B O 1
ATOM 2133 N N . PRO B 1 102 ? -12.633 -9.625 3.527 1 98.5 102 PRO B N 1
ATOM 2134 C CA . PRO B 1 102 ? -11.703 -10.586 2.939 1 98.5 102 PRO B CA 1
ATOM 2135 C C . PRO B 1 102 ? -12.281 -12 2.879 1 98.5 102 PRO B C 1
ATOM 2137 O O . PRO B 1 102 ? -12.102 -12.703 1.879 1 98.5 102 PRO B O 1
ATOM 2140 N N . GLY B 1 103 ? -12.969 -12.43 3.91 1 98.12 103 GLY B N 1
ATOM 2141 C CA . GLY B 1 103 ? -13.609 -13.734 3.908 1 98.12 103 GLY B CA 1
ATOM 2142 C C . GLY B 1 103 ? -14.703 -13.859 2.865 1 98.12 103 GLY B C 1
ATOM 2143 O O . GLY B 1 103 ? -14.828 -14.891 2.211 1 98.12 103 GLY B O 1
ATOM 2144 N N . GLN B 1 104 ? -15.484 -12.844 2.699 1 98.44 104 GLN B N 1
ATOM 2145 C CA . GLN B 1 104 ? -16.562 -12.836 1.717 1 98.44 104 GLN B CA 1
ATOM 2146 C C . GLN B 1 104 ? -16.016 -12.914 0.295 1 98.44 104 GLN B C 1
ATOM 2148 O O . GLN B 1 104 ? -16.562 -13.625 -0.552 1 98.44 104 GLN B O 1
ATOM 2153 N N . ILE B 1 105 ? -14.961 -12.156 0.054 1 98.25 105 ILE B N 1
ATOM 2154 C CA . ILE B 1 105 ? -14.328 -12.18 -1.259 1 98.25 105 ILE B CA 1
ATOM 2155 C C . ILE B 1 105 ? -13.719 -13.562 -1.511 1 98.25 105 ILE B C 1
ATOM 2157 O O . ILE B 1 105 ? -13.82 -14.102 -2.617 1 98.25 105 ILE B O 1
ATOM 2161 N N . PHE B 1 106 ? -13.125 -14.125 -0.505 1 97.81 106 PHE B N 1
ATOM 2162 C CA . PHE B 1 106 ? -12.562 -15.469 -0.606 1 97.81 106 PHE B CA 1
ATOM 2163 C C . PHE B 1 106 ? -13.641 -16.484 -0.981 1 97.81 106 PHE B C 1
ATOM 2165 O O . PHE B 1 106 ? -13.461 -17.266 -1.912 1 97.81 106 PHE B O 1
ATOM 2172 N N . GLU B 1 107 ? -14.727 -16.5 -0.286 1 97.38 107 GLU B N 1
ATOM 2173 C CA . GLU B 1 107 ? -15.82 -17.453 -0.509 1 97.38 107 GLU B CA 1
ATOM 2174 C C . GLU B 1 107 ? -16.359 -17.344 -1.929 1 97.38 107 GLU B C 1
ATOM 2176 O O . GLU B 1 107 ? -16.703 -18.359 -2.549 1 97.38 107 GLU B O 1
ATOM 2181 N N . ARG B 1 108 ? -16.375 -16.188 -2.416 1 96.94 108 ARG B N 1
ATOM 2182 C CA . ARG B 1 108 ? -17.016 -15.945 -3.703 1 96.94 108 ARG B CA 1
ATOM 2183 C C . ARG B 1 108 ? -16.062 -16.219 -4.855 1 96.94 108 ARG B C 1
ATOM 2185 O O . ARG B 1 108 ? -16.469 -16.703 -5.91 1 96.94 108 ARG B O 1
ATOM 2192 N N . TYR B 1 109 ? -14.781 -15.922 -4.629 1 96 109 TYR B N 1
ATOM 2193 C CA . TYR B 1 109 ? -13.945 -15.828 -5.82 1 96 109 TYR B CA 1
ATOM 2194 C C . TYR B 1 109 ? -12.742 -16.766 -5.711 1 96 109 TYR B C 1
ATOM 2196 O O . TYR B 1 109 ? -11.984 -16.922 -6.676 1 96 109 TYR B O 1
ATOM 2204 N N . ALA B 1 110 ? -12.5 -17.438 -4.633 1 94.75 110 ALA B N 1
ATOM 2205 C CA . ALA B 1 110 ? -11.273 -18.172 -4.375 1 94.75 110 ALA B CA 1
ATOM 2206 C C . ALA B 1 110 ? -11.055 -19.25 -5.434 1 94.75 110 ALA B C 1
ATOM 2208 O O . ALA B 1 110 ? -9.914 -19.531 -5.82 1 94.75 110 ALA B O 1
ATOM 2209 N N . ASP B 1 111 ? -12.109 -19.844 -6 1 94.19 111 ASP B N 1
ATOM 2210 C CA . ASP B 1 111 ? -11.992 -20.984 -6.898 1 94.19 111 ASP B CA 1
ATOM 2211 C C . ASP B 1 111 ? -11.648 -20.531 -8.32 1 94.19 111 ASP B C 1
ATOM 2213 O O . ASP B 1 111 ? -11.312 -21.359 -9.172 1 94.19 111 ASP B O 1
ATOM 2217 N N . HIS B 1 112 ? -11.695 -19.156 -8.562 1 94.38 112 HIS B N 1
ATOM 2218 C CA . HIS B 1 112 ? -1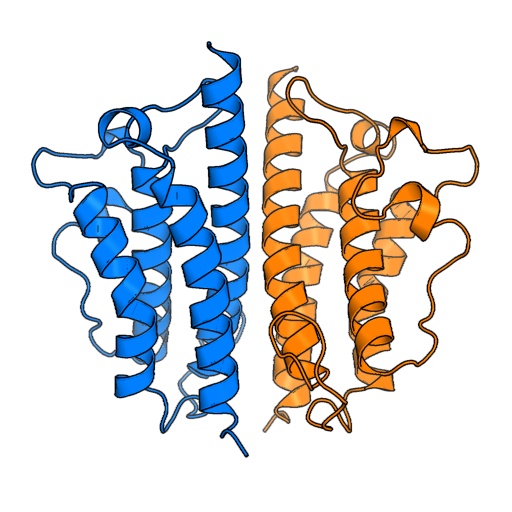1.406 -18.703 -9.914 1 94.38 112 HIS B CA 1
ATOM 2219 C C . HIS B 1 112 ? -10.727 -17.328 -9.898 1 94.38 112 HIS B C 1
ATOM 2221 O O . HIS B 1 112 ? -11.078 -16.453 -10.68 1 94.38 112 HIS B O 1
ATOM 2227 N N . ILE B 1 113 ? -9.773 -17.219 -9.008 1 94.25 113 ILE B N 1
ATOM 2228 C CA . ILE B 1 113 ? -9.117 -15.922 -8.859 1 94.25 113 ILE B CA 1
ATOM 2229 C C . ILE B 1 113 ? -8.266 -15.633 -10.086 1 94.25 113 ILE B C 1
ATOM 2231 O O . ILE B 1 113 ? -7.93 -14.477 -10.359 1 94.25 113 ILE B O 1
ATOM 2235 N N . ASP B 1 114 ? -7.926 -16.734 -10.867 1 93.38 114 ASP B N 1
ATOM 2236 C CA . ASP B 1 114 ? -7.055 -16.578 -12.031 1 93.38 114 ASP B CA 1
ATOM 2237 C C . ASP B 1 114 ? -7.855 -16.625 -13.328 1 93.38 114 ASP B C 1
ATOM 2239 O O . ASP B 1 114 ? -7.285 -16.609 -14.422 1 93.38 114 ASP B O 1
ATOM 2243 N N . LYS B 1 115 ? -9.188 -16.672 -13.156 1 95.5 115 LYS B N 1
ATOM 2244 C CA . LYS B 1 115 ? -10.031 -16.609 -14.344 1 95.5 115 LYS B CA 1
ATOM 2245 C C . LYS B 1 115 ? -9.828 -15.281 -15.078 1 95.5 115 LYS B C 1
ATOM 2247 O O . LYS B 1 115 ? -9.742 -14.227 -14.453 1 95.5 115 LYS B O 1
ATOM 2252 N N . GLU B 1 116 ? -9.781 -15.406 -16.422 1 96.69 116 GLU B N 1
ATOM 2253 C CA . GLU B 1 116 ? -9.531 -14.203 -17.234 1 96.69 116 GLU B CA 1
ATOM 2254 C C . GLU B 1 116 ? -10.836 -13.5 -17.578 1 96.69 116 GLU B C 1
ATOM 2256 O O . GLU B 1 116 ? -11.828 -14.148 -17.922 1 96.69 116 GLU B O 1
ATOM 2261 N N . TYR B 1 117 ? -10.859 -12.273 -17.375 1 97.69 117 TYR B N 1
ATOM 2262 C CA . TYR B 1 117 ? -11.898 -11.352 -17.812 1 97.69 117 TYR B CA 1
ATOM 2263 C C . TYR B 1 117 ? -11.367 -10.359 -18.828 1 97.69 117 TYR B C 1
ATOM 2265 O O . TYR B 1 117 ? -10.156 -10.281 -19.062 1 97.69 117 TYR B O 1
ATOM 2273 N N . PRO B 1 118 ? -12.281 -9.719 -19.594 1 97.56 118 PRO B N 1
ATOM 2274 C CA . PRO B 1 118 ? -11.789 -8.594 -20.391 1 97.56 118 PRO B CA 1
ATOM 2275 C C . PRO B 1 118 ? -10.984 -7.598 -19.562 1 97.56 118 PRO B C 1
ATOM 2277 O O . PRO B 1 118 ? -11.367 -7.266 -18.438 1 97.56 118 PRO B O 1
ATOM 2280 N N . ALA B 1 119 ? -9.922 -7.145 -20.125 1 97.44 119 ALA B N 1
ATOM 2281 C CA . ALA B 1 119 ? -8.984 -6.289 -19.406 1 97.44 119 ALA B CA 1
ATOM 2282 C C . ALA B 1 119 ? -9.648 -4.973 -19 1 97.44 119 ALA B C 1
ATOM 2284 O O . ALA B 1 119 ? -10.406 -4.391 -19.766 1 97.44 119 ALA B O 1
ATOM 2285 N N . ILE B 1 120 ? -9.312 -4.477 -17.844 1 97.25 120 ILE B N 1
ATOM 2286 C CA . ILE B 1 120 ? -9.695 -3.152 -17.375 1 97.25 120 ILE B CA 1
ATOM 2287 C C . ILE B 1 120 ? -8.453 -2.305 -17.141 1 97.25 120 ILE B C 1
ATOM 2289 O O . ILE B 1 120 ? -7.391 -2.578 -17.703 1 97.25 120 ILE B O 1
ATOM 2293 N N . ASP B 1 121 ? -8.547 -1.259 -16.375 1 94 121 ASP B N 1
ATOM 2294 C CA . ASP B 1 121 ? -7.449 -0.331 -16.109 1 94 121 ASP B CA 1
ATOM 2295 C C . ASP B 1 121 ? -6.199 -1.076 -15.648 1 94 121 ASP B C 1
ATOM 2297 O O . ASP B 1 121 ? -6.293 -2.076 -14.93 1 94 121 ASP B O 1
ATOM 2301 N N . MET B 1 122 ? -5.051 -0.536 -16.125 1 93.38 122 MET B N 1
ATOM 2302 C CA . MET B 1 122 ? -3.736 -1.065 -15.773 1 93.38 122 MET B CA 1
ATOM 2303 C C . MET B 1 122 ? -3.537 -2.457 -16.375 1 93.38 122 MET B C 1
ATOM 2305 O O . MET B 1 122 ? -2.645 -3.193 -15.945 1 93.38 122 MET B O 1
ATOM 2309 N N . GLY B 1 123 ? -4.48 -2.838 -17.25 1 95.25 123 GLY B N 1
ATOM 2310 C CA . GLY B 1 123 ? -4.363 -4.113 -17.938 1 95.25 123 GLY B CA 1
ATOM 2311 C C . GLY B 1 123 ? -4.742 -5.297 -17.062 1 95.25 123 GLY B C 1
ATOM 2312 O O . GLY B 1 123 ? -4.328 -6.43 -17.328 1 95.25 123 GLY B O 1
ATOM 2313 N N . MET B 1 124 ? -5.469 -5.113 -16.016 1 97.62 124 MET B N 1
ATOM 2314 C CA . MET B 1 124 ? -5.852 -6.195 -15.117 1 97.62 124 MET B CA 1
ATOM 2315 C C . MET B 1 124 ? -6.949 -7.055 -15.734 1 97.62 124 MET B C 1
ATOM 2317 O O . MET B 1 124 ? -7.926 -6.531 -16.266 1 97.62 124 MET B O 1
ATOM 2321 N N . GLU B 1 125 ? -6.754 -8.359 -15.562 1 98 125 GLU B N 1
ATOM 2322 C CA . GLU B 1 125 ? -7.688 -9.266 -16.219 1 98 125 GLU B CA 1
ATOM 2323 C C . GLU B 1 125 ? -8.188 -10.336 -15.266 1 98 125 GLU B C 1
ATOM 2325 O O . GLU B 1 125 ? -9 -11.188 -15.641 1 98 125 GLU B O 1
ATOM 2330 N N . THR B 1 126 ? -7.641 -10.375 -14.078 1 97.5 126 THR B N 1
ATOM 2331 C CA . THR B 1 126 ? -8.039 -11.414 -13.133 1 97.5 126 THR B CA 1
ATOM 2332 C C . THR B 1 126 ? -8.367 -10.805 -11.766 1 97.5 126 THR B C 1
ATOM 2334 O O . THR B 1 126 ? -7.91 -9.703 -11.445 1 97.5 126 THR B O 1
ATOM 2337 N N . ILE B 1 127 ? -9.125 -11.531 -11 1 97.62 127 ILE B N 1
ATOM 2338 C CA . ILE B 1 127 ? -9.438 -11.117 -9.633 1 97.62 127 ILE B CA 1
ATOM 2339 C C . ILE B 1 127 ? -8.148 -11.023 -8.812 1 97.62 127 ILE B C 1
ATOM 2341 O O . ILE B 1 127 ? -8.008 -10.117 -7.984 1 97.62 127 ILE B O 1
ATOM 2345 N N . GLU B 1 128 ? -7.223 -11.906 -9.055 1 97.25 128 GLU B N 1
ATOM 2346 C CA . GLU B 1 128 ? -5.938 -11.875 -8.359 1 97.25 128 GLU B CA 1
ATOM 2347 C C . GLU B 1 128 ? -5.234 -10.531 -8.562 1 97.25 128 GLU B C 1
ATOM 2349 O O . GLU B 1 128 ? -4.742 -9.93 -7.609 1 97.25 128 GLU B O 1
ATOM 2354 N N . GLN B 1 129 ? -5.195 -10.109 -9.789 1 97.88 129 GLN B N 1
ATOM 2355 C CA . GLN B 1 129 ? -4.559 -8.828 -10.094 1 97.88 129 GLN B CA 1
ATOM 2356 C C . GLN B 1 129 ? -5.27 -7.68 -9.383 1 97.88 129 GLN B C 1
ATOM 2358 O O . GLN B 1 129 ? -4.621 -6.773 -8.852 1 97.88 129 GLN B O 1
ATOM 2363 N N . VAL B 1 130 ? -6.547 -7.727 -9.344 1 98.5 130 VAL B N 1
ATOM 2364 C CA . VAL B 1 130 ? -7.34 -6.691 -8.688 1 98.5 130 VAL B CA 1
ATOM 2365 C C . VAL B 1 130 ? -7.055 -6.688 -7.188 1 98.5 130 VAL B C 1
ATOM 2367 O O . VAL B 1 130 ? -6.918 -5.625 -6.578 1 98.5 130 VAL B O 1
ATOM 2370 N N . LEU B 1 131 ? -6.98 -7.883 -6.637 1 98.44 131 LEU B N 1
ATOM 2371 C CA . LEU B 1 131 ? -6.73 -7.969 -5.199 1 98.44 131 LEU B CA 1
ATOM 2372 C C . LEU B 1 131 ? -5.348 -7.43 -4.855 1 98.44 131 LEU B C 1
ATOM 2374 O O . LEU B 1 131 ? -5.176 -6.746 -3.846 1 98.44 131 LEU B O 1
ATOM 2378 N N . ILE B 1 132 ? -4.352 -7.656 -5.668 1 98.44 132 ILE B N 1
ATOM 2379 C CA . ILE B 1 132 ? -3.012 -7.133 -5.434 1 98.44 132 ILE B CA 1
ATOM 2380 C C . ILE B 1 132 ? -3.023 -5.609 -5.566 1 98.44 132 ILE B C 1
ATOM 2382 O O . ILE B 1 132 ? -2.414 -4.906 -4.762 1 98.44 132 ILE B O 1
ATOM 2386 N N . ARG B 1 133 ? -3.758 -5.082 -6.523 1 98.69 133 ARG B N 1
ATOM 2387 C CA . ARG B 1 133 ? -3.902 -3.639 -6.684 1 98.69 133 ARG B CA 1
ATOM 2388 C C . ARG B 1 133 ? -4.539 -3.012 -5.449 1 98.69 133 ARG B C 1
ATOM 2390 O O . ARG B 1 133 ? -4.102 -1.955 -4.988 1 98.69 133 ARG B O 1
ATOM 2397 N N . THR B 1 134 ? -5.52 -3.688 -4.965 1 98.75 134 THR B N 1
ATOM 2398 C CA . THR B 1 134 ? -6.242 -3.105 -3.838 1 98.75 134 THR B CA 1
ATOM 2399 C C . THR B 1 134 ? -5.457 -3.287 -2.541 1 98.75 134 THR B C 1
ATOM 2401 O O . THR B 1 134 ? -5.621 -2.512 -1.597 1 98.75 134 THR B O 1
ATOM 2404 N N . ILE B 1 135 ? -4.578 -4.277 -2.496 1 98.75 135 ILE B N 1
ATOM 2405 C CA . ILE B 1 135 ? -3.639 -4.41 -1.39 1 98.75 135 ILE B CA 1
ATOM 2406 C C . ILE B 1 135 ? -2.68 -3.221 -1.385 1 98.75 135 ILE B C 1
ATOM 2408 O O . ILE B 1 135 ? -2.439 -2.615 -0.338 1 98.75 135 ILE B O 1
ATOM 2412 N N . PHE B 1 136 ? -2.164 -2.861 -2.543 1 98.94 136 PHE B N 1
ATOM 2413 C CA . PHE B 1 136 ? -1.33 -1.676 -2.701 1 98.94 136 PHE B CA 1
ATOM 2414 C C . PHE B 1 136 ? -2.07 -0.427 -2.234 1 98.94 136 PHE B C 1
ATOM 2416 O O . PHE B 1 136 ? -1.545 0.348 -1.434 1 98.94 136 PHE B O 1
ATOM 2423 N N . HIS B 1 137 ? -3.252 -0.238 -2.68 1 98.88 137 HIS B N 1
ATOM 2424 C CA . HIS B 1 137 ? -4.094 0.91 -2.361 1 98.88 137 HIS B CA 1
ATOM 2425 C C . HIS B 1 137 ? -4.414 0.96 -0.871 1 98.88 137 HIS B C 1
ATOM 2427 O O . HIS B 1 137 ? -4.457 2.041 -0.277 1 98.88 137 HIS B O 1
ATOM 2433 N N . GLU B 1 138 ? -4.688 -0.206 -0.296 1 98.88 138 GLU B N 1
ATOM 2434 C CA . GLU B 1 138 ? -4.945 -0.268 1.14 1 98.88 138 GLU B CA 1
ATOM 2435 C C . GLU B 1 138 ? -3.727 0.178 1.94 1 98.88 138 GLU B C 1
ATOM 2437 O O . GLU B 1 138 ? -3.865 0.802 2.996 1 98.88 138 GLU B O 1
ATOM 2442 N N . GLY B 1 139 ? -2.508 -0.132 1.45 1 98.88 139 GLY B N 1
ATOM 2443 C CA . GLY B 1 139 ? -1.303 0.407 2.062 1 98.88 139 GLY B CA 1
ATOM 2444 C C . GLY B 1 139 ? -1.279 1.923 2.102 1 98.88 139 GLY B C 1
ATOM 2445 O O . GLY B 1 139 ? -0.93 2.518 3.123 1 98.88 139 GLY B O 1
ATOM 2446 N N . MET B 1 140 ? -1.662 2.518 1.025 1 98.88 140 MET B N 1
ATOM 2447 C CA . MET B 1 140 ? -1.733 3.975 0.97 1 98.88 140 MET B CA 1
ATOM 2448 C C . MET B 1 140 ? -2.66 4.516 2.055 1 98.88 140 MET B C 1
ATOM 2450 O O . MET B 1 140 ? -2.305 5.453 2.77 1 98.88 140 MET B O 1
ATOM 2454 N N . HIS B 1 141 ? -3.805 3.904 2.174 1 98.88 141 HIS B N 1
ATOM 2455 C CA . HIS B 1 141 ? -4.793 4.426 3.111 1 98.88 141 HIS B CA 1
ATOM 2456 C C . HIS B 1 141 ? -4.414 4.094 4.551 1 98.88 141 HIS B C 1
ATOM 2458 O O . HIS B 1 141 ? -4.734 4.852 5.473 1 98.88 141 HIS B O 1
ATOM 2464 N N . LEU B 1 142 ? -3.688 2.98 4.758 1 98.88 142 LEU B N 1
ATOM 2465 C CA . LEU B 1 142 ? -3.127 2.744 6.082 1 98.88 142 LEU B CA 1
ATOM 2466 C C . LEU B 1 142 ? -2.193 3.879 6.488 1 98.88 142 LEU B C 1
ATOM 2468 O O . LEU B 1 142 ? -2.264 4.371 7.617 1 98.88 142 LEU B O 1
ATOM 2472 N N . GLN B 1 143 ? -1.35 4.281 5.555 1 98.62 143 GLN B N 1
ATOM 2473 C CA . GLN B 1 143 ? -0.438 5.379 5.852 1 98.62 143 GLN B CA 1
ATOM 2474 C C . GLN B 1 143 ? -1.205 6.672 6.125 1 98.62 143 GLN B C 1
ATOM 2476 O O . GLN B 1 143 ? -0.858 7.422 7.039 1 98.62 143 GLN B O 1
ATOM 2481 N N . ALA B 1 144 ? -2.211 6.945 5.355 1 98.06 144 ALA B N 1
ATOM 2482 C CA . ALA B 1 144 ? -3.035 8.133 5.578 1 98.06 144 ALA B CA 1
ATOM 2483 C C . ALA B 1 144 ? -3.629 8.133 6.984 1 98.06 144 ALA B C 1
ATOM 2485 O O . ALA B 1 144 ? -3.643 9.164 7.656 1 98.06 144 ALA B O 1
ATOM 2486 N N . ILE B 1 145 ? -4.07 7 7.41 1 98.31 145 ILE B N 1
ATOM 2487 C CA . ILE B 1 145 ? -4.684 6.887 8.727 1 98.31 145 ILE B CA 1
ATOM 2488 C C . ILE B 1 145 ? -3.621 7.051 9.812 1 98.31 145 ILE B C 1
ATOM 2490 O O . ILE B 1 145 ? -3.867 7.688 10.836 1 98.31 145 ILE B O 1
ATOM 2494 N N . LEU B 1 146 ? -2.467 6.477 9.617 1 97.81 146 LEU B N 1
ATOM 2495 C CA . LEU B 1 146 ? -1.354 6.68 10.539 1 97.81 146 LEU B CA 1
ATOM 2496 C C . LEU B 1 146 ? -1.04 8.164 10.688 1 97.81 146 LEU B C 1
ATOM 2498 O O . LEU B 1 146 ? -0.817 8.648 11.797 1 97.81 146 LEU B O 1
ATOM 2502 N N . ASP B 1 147 ? -1.03 8.875 9.617 1 96.56 147 ASP B N 1
ATOM 2503 C CA . ASP B 1 147 ? -0.735 10.305 9.633 1 96.56 147 ASP B CA 1
ATOM 2504 C C . ASP B 1 147 ? -1.831 11.086 10.352 1 96.56 147 ASP B C 1
ATOM 2506 O O . ASP B 1 147 ? -1.546 12.031 11.086 1 96.56 147 ASP B O 1
ATOM 2510 N N . ILE B 1 148 ? -3.043 10.711 10.125 1 96.69 148 ILE B N 1
ATOM 2511 C CA . ILE B 1 148 ? -4.164 11.336 10.812 1 96.69 148 ILE B CA 1
ATOM 2512 C C . ILE B 1 148 ? -4.035 11.109 12.32 1 96.69 148 ILE B C 1
ATOM 2514 O O . ILE B 1 148 ? -4.211 12.031 13.117 1 96.69 148 ILE B O 1
ATOM 2518 N N . LYS B 1 149 ? -3.746 9.883 12.688 1 96.69 149 LYS B N 1
ATOM 2519 C CA . LYS B 1 149 ? -3.564 9.555 14.094 1 96.69 149 LYS B CA 1
ATOM 2520 C C . LYS B 1 149 ? -2.494 10.438 14.734 1 96.69 149 LYS B C 1
ATOM 2522 O O . LYS B 1 149 ? -2.689 10.969 15.828 1 96.69 149 LYS B O 1
ATOM 2527 N N . LYS B 1 150 ? -1.436 10.57 14.031 1 94.94 150 LYS B N 1
ATOM 2528 C CA . LYS B 1 150 ? -0.339 11.406 14.508 1 94.94 150 LYS B CA 1
ATOM 2529 C C . LYS B 1 150 ? -0.785 12.859 14.68 1 94.94 150 LYS B C 1
ATOM 2531 O O . LYS B 1 150 ? -0.445 13.508 15.672 1 94.94 150 LYS B O 1
ATOM 2536 N N . ALA B 1 151 ? -1.504 13.344 13.742 1 93.88 151 ALA B N 1
ATOM 2537 C CA . ALA B 1 151 ? -1.975 14.727 13.773 1 93.88 151 ALA B CA 1
ATOM 2538 C C . ALA B 1 151 ? -2.934 14.953 14.938 1 93.88 151 ALA B C 1
ATOM 2540 O O . ALA B 1 151 ? -2.943 16.031 15.539 1 93.88 151 ALA B O 1
ATOM 2541 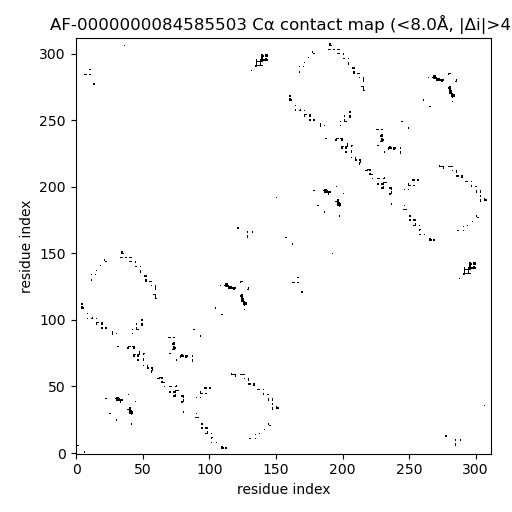N N . LEU B 1 152 ? -3.691 13.984 15.227 1 93.81 152 LEU B N 1
ATOM 2542 C CA . LEU B 1 152 ? -4.676 14.102 16.297 1 93.81 152 LEU B CA 1
ATOM 2543 C C . LEU B 1 152 ? -4.004 14 17.672 1 93.81 152 LEU B C 1
ATOM 2545 O O . LEU B 1 152 ? -4.512 14.539 18.656 1 93.81 152 LEU B O 1
ATOM 2549 N N . SER B 1 153 ? -2.932 13.305 17.766 1 88.06 153 SER B N 1
ATOM 2550 C CA . SER B 1 153 ? -2.207 13.148 19.031 1 88.06 153 SER B CA 1
ATOM 2551 C C . SER B 1 153 ? -1.399 14.398 19.359 1 88.06 153 SER B C 1
ATOM 2553 O O . SER B 1 153 ? -1.081 14.648 20.531 1 88.06 153 SER B O 1
ATOM 2555 N N . ARG B 1 154 ? -0.884 15.117 18.406 1 74.25 154 ARG B N 1
ATOM 2556 C CA . ARG B 1 154 ? -0.128 16.344 18.625 1 74.25 154 ARG B CA 1
ATOM 2557 C C . ARG B 1 154 ? -1.028 17.469 19.156 1 74.25 154 ARG B C 1
ATOM 2559 O O . ARG B 1 154 ? -0.554 18.406 19.797 1 74.25 154 ARG B O 1
ATOM 2566 N N . LYS B 1 155 ? -2.273 17.578 18.844 1 60.69 155 LYS B N 1
ATOM 2567 C CA . LYS B 1 155 ? -3.193 18.609 19.312 1 60.69 155 LYS B CA 1
ATOM 2568 C C . LYS B 1 155 ? -3.518 18.438 20.781 1 60.69 155 LYS B C 1
ATOM 2570 O O . LYS B 1 155 ? -4.195 19.266 21.391 1 60.69 155 LYS B O 1
ATOM 2575 N N . ILE B 1 156 ? -3.123 17.344 21.469 1 43.28 156 ILE B N 1
ATOM 2576 C CA . ILE B 1 156 ? -3.254 17.344 22.922 1 43.28 156 ILE B CA 1
ATOM 2577 C C . ILE B 1 156 ? -1.93 17.781 23.547 1 43.28 156 ILE B C 1
ATOM 2579 O O . ILE B 1 156 ? -0.876 17.219 23.234 1 43.28 156 ILE B O 1
#

Foldseek 3Di:
DDDPLRVLLVVLLVLLVLLLVLLVVDDQVQQLDAFPPGFAGNLLLLLQLLVVLQVLVCVQPVDDDPDDPCSCQDRPPPHTVVSDDPPRDGSVVSSVSSNCVSVVCCVVPSVFQPPFTPADPPRDGGNSVSSVVSSVVSVVSSVVNVVSVVSVVVVD/DDDPLRVLLVVLLVLLVLLLVLLVVDDQVQQLDAFPPGFAGNLLLLLQLLVVLQVLVCVQPVDDDPDDPCSCQDRPPPHTVVSDDPPRDGSVVSSVSSNCVSVVCCVVPSVFQPPATPADPPRDGGVSVSSVVSSVVSVVSSVVNVVSVVSVVVVD

Solvent-accessible surface area (backbone atoms only — not comparable to full-atom values): 17487 Å² total; per-residue (Å²): 129,79,49,70,55,54,51,55,51,50,50,53,42,52,56,48,47,54,46,49,58,60,54,65,75,53,52,71,72,57,29,67,49,58,49,91,96,51,78,53,24,50,46,40,50,54,44,22,52,54,47,51,49,44,49,52,50,23,69,47,69,72,46,90,60,97,70,61,88,64,45,69,68,37,28,35,92,90,51,36,60,86,58,55,56,94,79,52,76,51,60,68,55,49,53,53,52,54,67,47,44,56,59,55,50,41,75,72,37,49,93,51,31,78,44,80,42,71,66,45,80,97,67,36,31,26,54,50,51,47,51,54,52,42,41,21,52,42,21,21,48,43,38,52,44,52,51,49,52,52,53,59,56,65,76,102,128,81,49,70,55,53,51,54,49,51,51,52,42,52,56,49,46,54,46,48,59,58,54,66,76,54,51,70,72,58,28,67,47,57,49,91,95,51,79,54,25,52,46,40,50,54,46,22,52,53,47,50,48,44,50,52,52,22,70,48,70,73,45,90,57,96,70,61,89,64,46,68,68,36,28,34,91,91,49,38,61,85,57,56,55,92,78,52,77,50,57,69,54,50,52,53,50,54,67,46,43,57,58,54,50,41,75,72,37,49,93,51,31,78,46,80,41,70,64,46,81,96,67,36,30,27,54,51,53,48,50,53,52,41,43,21,51,42,21,20,47,43,38,52,44,53,52,49,52,51,52,61,56,65,78,102

InterPro domains:
  IPR024775 Hercynine oxygenase, DinB-like domain [PF12867] (13-145)
  IPR034660 DinB/YfiT-like putative metalloenzymes [G3DSA:1.20.120.450] (2-146)
  IPR034660 DinB/YfiT-like putative metalloenzymes [SSF109854] (6-151)